Protein AF-A0A9D2WP04-F1 (afdb_monomer_lite)

Organism: NCBI:txid182264

Secondary structure (DSSP, 8-state):
-PPPPGGG--HHHHHHHHHHHTT--GGG-----HHHHH-TTTTTSTT--HHHHHHHHHTT-HHHHHT-HHHHH-----HHHHT-TT---HHHHHHHHHHT--HHHHHHHHHHHHHHTTS-S-----TT-EEE-TTT-----HHHHH-TT--EEEETTEEEE-TTT-----HHHHT-TT--EEETTSHHHHHHHHHHHHTT---

Sequence (203 aa):
MEAVKAVDFNPKFRDKVAELLKSYDFSNCLNCGMCTAGCPYTDLVESFDPRKFIRKVLLGMEEAAYADPYMWFCNMCEHCTVECPMNVNIAALVKSIRSMWDKDKIAGRLQELDKERTASDNLPSTGLVALVDVNKCAACLTCVRLCPVEAPQIHNGAAVIDPVLCKGCGICAGECPNKAITVLGYYELMLKNMDSLIAGWSI

InterPro domains:
  IPR009051 Alpha-helical ferredoxin [G3DSA:1.10.1060.10] (5-111)
  IPR017896 4Fe-4S ferredoxin-type, iron-sulphur binding domain [PF00037] (160-182)
  IPR017896 4Fe-4S ferredoxin-type, iron-sulphur binding domain [PF12800] (135-149)
  IPR017896 4Fe-4S ferredoxin-type, iron-sulphur binding domain [PS51379] (20-51)
  IPR017896 4Fe-4S ferredoxin-type, iron-sulphur binding domain [PS51379] (128-156)
  IPR017896 4Fe-4S ferredoxin-type, iron-sulphur binding domain [PS51379] (157-186)
  IPR017900 4Fe-4S ferredoxin, iron-sulphur binding, conserved site [PS00198] (29-40)
  IPR017900 4Fe-4S ferredoxin, iron-sulphur binding, conserved site [PS00198] (166-177)

Structure (mmCIF, N/CA/C/O backbone):
data_AF-A0A9D2WP04-F1
#
_entry.id   AF-A0A9D2WP04-F1
#
loop_
_atom_site.group_PDB
_atom_site.id
_atom_site.type_symbol
_atom_site.label_atom_id
_atom_site.label_alt_id
_atom_site.label_comp_id
_atom_site.label_asym_id
_atom_site.label_entity_id
_atom_site.label_seq_id
_atom_site.pdbx_PDB_ins_code
_atom_site.Cartn_x
_atom_site.Cartn_y
_atom_site.Cartn_z
_atom_site.occupancy
_atom_site.B_iso_or_equiv
_atom_site.auth_seq_id
_atom_site.auth_comp_id
_atom_site.auth_asym_id
_atom_site.auth_atom_id
_atom_site.pdbx_PDB_model_num
ATOM 1 N N . MET A 1 1 ? 2.686 16.409 21.584 1.00 50.22 1 MET A N 1
ATOM 2 C CA . MET A 1 1 ? 1.500 15.622 21.188 1.00 50.22 1 MET A CA 1
ATOM 3 C C . MET A 1 1 ? 0.409 16.626 20.872 1.00 50.22 1 MET A C 1
ATOM 5 O O . MET A 1 1 ? -0.013 17.330 21.779 1.00 50.22 1 MET A O 1
ATOM 9 N N . GLU A 1 2 ? 0.081 16.806 19.596 1.00 61.38 2 GLU A N 1
ATOM 10 C CA . GLU A 1 2 ? -0.962 17.745 19.168 1.00 61.38 2 GLU A CA 1
ATOM 11 C C . GLU A 1 2 ? -2.343 17.148 19.477 1.00 61.38 2 GLU A C 1
ATOM 13 O O . GLU A 1 2 ? -2.529 15.931 19.396 1.00 61.38 2 GLU A O 1
ATOM 18 N N . ALA A 1 3 ? -3.291 17.976 19.915 1.00 71.00 3 ALA A N 1
ATOM 19 C CA . ALA A 1 3 ? -4.617 17.505 20.297 1.00 71.00 3 ALA A CA 1
ATOM 20 C C . ALA A 1 3 ? -5.447 17.191 19.044 1.00 71.00 3 ALA A C 1
ATOM 22 O O . ALA A 1 3 ? -5.655 18.060 18.200 1.00 71.00 3 ALA A O 1
ATOM 23 N N . VAL A 1 4 ? -5.940 15.955 18.941 1.00 74.81 4 VAL A N 1
ATOM 24 C CA . VAL A 1 4 ? -6.838 15.532 17.857 1.00 74.81 4 VAL A CA 1
ATOM 25 C C . VAL A 1 4 ? -8.199 16.194 18.050 1.00 74.81 4 VAL A C 1
ATOM 27 O O . VAL A 1 4 ? -8.773 16.113 19.139 1.00 74.81 4 VAL A O 1
ATOM 30 N N . LYS A 1 5 ? -8.727 16.850 17.013 1.00 78.62 5 LYS A N 1
ATOM 31 C CA . LYS A 1 5 ? -10.015 17.540 17.097 1.00 78.62 5 LYS A CA 1
ATOM 32 C C . LYS A 1 5 ? -11.130 16.584 16.687 1.00 78.62 5 LYS A C 1
ATOM 34 O O . LYS A 1 5 ? -11.013 15.849 15.716 1.00 78.62 5 LYS A O 1
ATOM 39 N N . ALA A 1 6 ? -12.257 16.634 17.396 1.00 76.19 6 ALA A N 1
ATOM 40 C CA . ALA A 1 6 ? -13.408 15.777 17.094 1.00 76.19 6 ALA A CA 1
ATOM 41 C C . ALA A 1 6 ? -14.000 16.015 15.688 1.00 76.19 6 ALA A C 1
ATOM 43 O O . ALA A 1 6 ? -14.674 15.141 15.155 1.00 76.19 6 ALA A O 1
ATOM 44 N N . VAL A 1 7 ? -13.734 17.181 15.087 1.00 77.19 7 VAL A N 1
ATOM 45 C CA . VAL A 1 7 ? -14.163 17.527 13.721 1.00 77.19 7 VAL A CA 1
ATOM 46 C C . VAL A 1 7 ? -13.440 16.725 12.638 1.00 77.19 7 VAL A C 1
ATOM 48 O O . VAL A 1 7 ? -13.946 16.632 11.527 1.00 77.19 7 VAL A O 1
ATOM 51 N N . ASP A 1 8 ? -12.294 16.122 12.963 1.00 76.31 8 ASP A N 1
ATOM 52 C CA . ASP A 1 8 ? -11.483 15.350 12.017 1.00 76.31 8 ASP A CA 1
ATOM 53 C C . ASP A 1 8 ? -11.999 13.906 11.854 1.00 76.31 8 ASP A C 1
ATOM 55 O O . ASP A 1 8 ? -11.461 13.129 11.063 1.00 76.31 8 ASP A O 1
ATOM 59 N N . PHE A 1 9 ? -13.022 13.514 12.622 1.00 84.56 9 PHE A N 1
ATOM 60 C CA . PHE A 1 9 ? -13.585 12.168 12.601 1.00 84.56 9 PHE A CA 1
ATOM 61 C C . PHE A 1 9 ? -14.704 12.055 11.566 1.00 84.56 9 PHE A C 1
ATOM 63 O O . PHE A 1 9 ? -15.762 12.669 11.699 1.00 84.56 9 PHE A O 1
ATOM 70 N N . ASN A 1 10 ? -14.493 11.200 10.564 1.00 84.62 10 ASN A N 1
ATOM 71 C CA . ASN A 1 10 ? -15.490 10.814 9.574 1.00 84.62 10 ASN A CA 1
ATOM 72 C C . ASN A 1 10 ? -15.932 9.353 9.802 1.00 84.62 10 ASN A C 1
ATOM 74 O O . ASN A 1 10 ? -15.262 8.429 9.334 1.00 84.62 10 ASN A O 1
ATOM 78 N N . PRO A 1 11 ? -17.070 9.099 10.479 1.00 82.19 11 PRO A N 1
ATOM 79 C CA . PRO A 1 11 ? -17.566 7.739 10.705 1.00 82.19 11 PRO A CA 1
ATOM 80 C C . PRO A 1 11 ? -17.779 6.941 9.411 1.00 82.19 11 PRO A C 1
ATOM 82 O O . PRO A 1 11 ? -17.488 5.749 9.373 1.00 82.19 11 PRO A O 1
ATOM 85 N N . LYS A 1 12 ? -18.183 7.609 8.319 1.00 87.62 12 LYS A N 1
ATOM 86 C CA . LYS A 1 12 ? -18.430 6.954 7.024 1.00 87.62 12 LYS A CA 1
ATOM 87 C C . LYS A 1 12 ? -17.168 6.335 6.427 1.00 87.62 12 LYS A C 1
ATOM 89 O O . LYS A 1 12 ? -17.260 5.347 5.705 1.00 87.62 12 LYS A O 1
ATOM 94 N N . PHE A 1 13 ? -15.995 6.904 6.715 1.00 87.88 13 PHE A N 1
ATOM 95 C CA . PHE A 1 13 ? -14.723 6.343 6.265 1.00 87.88 13 PHE A CA 1
ATOM 96 C C . PHE A 1 13 ? -14.493 4.956 6.872 1.00 87.88 13 PHE A C 1
ATOM 98 O O . PHE A 1 13 ? -14.173 4.013 6.151 1.00 87.88 13 PHE A O 1
ATOM 105 N N . ARG A 1 14 ? -14.729 4.807 8.183 1.00 87.50 14 ARG A N 1
ATOM 106 C CA . ARG A 1 14 ? -14.607 3.521 8.881 1.00 87.50 14 ARG A CA 1
ATOM 107 C C . ARG A 1 14 ? -15.551 2.476 8.285 1.00 87.50 14 ARG A C 1
ATOM 109 O O . ARG A 1 14 ? -15.114 1.358 8.020 1.00 87.50 14 ARG A O 1
ATOM 116 N N . ASP A 1 15 ? -16.809 2.844 8.057 1.00 88.75 15 ASP A N 1
ATOM 117 C CA . ASP A 1 15 ? -17.821 1.925 7.524 1.00 88.75 15 ASP A CA 1
ATOM 118 C C . ASP A 1 15 ? -17.447 1.448 6.113 1.00 88.75 15 ASP A C 1
ATOM 120 O O . ASP A 1 15 ? -17.442 0.250 5.837 1.00 88.75 15 ASP A O 1
ATOM 124 N N . LYS A 1 16 ? -16.995 2.369 5.253 1.00 89.12 16 LYS A N 1
ATOM 125 C CA . LYS A 1 16 ? -16.517 2.054 3.899 1.00 89.12 16 LYS A CA 1
ATOM 126 C C . LYS A 1 16 ? -15.326 1.086 3.909 1.00 89.12 16 LYS A C 1
ATOM 128 O O . LYS A 1 16 ? -15.264 0.166 3.095 1.00 89.12 16 LYS A O 1
ATOM 133 N N . VAL A 1 17 ? -14.381 1.263 4.837 1.00 88.81 17 VAL A N 1
ATOM 134 C CA . VAL A 1 17 ? -13.249 0.333 5.014 1.00 88.81 17 VAL A CA 1
ATOM 135 C C . VAL A 1 17 ? -13.740 -1.051 5.454 1.00 88.81 17 VAL A C 1
ATOM 137 O O . VAL A 1 17 ? -13.251 -2.063 4.951 1.00 88.81 17 VAL A O 1
ATOM 140 N N . ALA A 1 18 ? -14.704 -1.109 6.378 1.00 89.12 18 ALA A N 1
ATOM 141 C CA . ALA A 1 18 ? -15.260 -2.364 6.881 1.00 89.12 18 ALA A CA 1
ATOM 142 C C . ALA A 1 18 ? -15.982 -3.159 5.784 1.00 89.12 18 ALA A C 1
ATOM 144 O O . ALA A 1 18 ? -15.783 -4.370 5.672 1.00 89.12 18 ALA A O 1
ATOM 145 N N . GLU A 1 19 ? -16.740 -2.483 4.917 1.00 89.50 19 GLU A N 1
ATOM 146 C CA . GLU A 1 19 ? -17.415 -3.106 3.772 1.00 89.50 19 GLU A CA 1
ATOM 147 C C . GLU A 1 19 ? -16.436 -3.788 2.803 1.00 89.50 19 GLU A C 1
ATOM 149 O O . GLU A 1 19 ? -16.721 -4.870 2.282 1.00 89.50 19 GLU A O 1
ATOM 154 N N . LEU A 1 20 ? -15.258 -3.194 2.584 1.00 86.19 20 LEU A N 1
ATOM 155 C CA . LEU A 1 20 ? -14.229 -3.755 1.702 1.00 86.19 20 LEU A CA 1
ATOM 156 C C . LEU A 1 20 ? -13.542 -4.988 2.292 1.00 86.19 20 LEU A C 1
ATOM 158 O O . LEU A 1 20 ? -13.163 -5.895 1.549 1.00 86.19 20 LEU A O 1
ATOM 162 N N . LEU A 1 21 ? -13.393 -5.033 3.616 1.00 84.81 21 LEU A N 1
ATOM 163 C CA . LEU A 1 21 ? -12.693 -6.115 4.303 1.00 84.81 21 LEU A CA 1
ATOM 164 C C . LEU A 1 21 ? -13.520 -7.392 4.445 1.00 84.81 21 LEU A C 1
ATOM 166 O O . LEU A 1 21 ? -12.913 -8.452 4.601 1.00 84.81 21 LEU A O 1
ATOM 170 N N . LYS A 1 22 ? -14.856 -7.298 4.348 1.00 73.12 22 LYS A N 1
ATOM 171 C CA . LYS A 1 22 ? -15.864 -8.380 4.405 1.00 73.12 22 LYS A CA 1
ATOM 172 C C . LYS A 1 22 ? -15.700 -9.357 5.580 1.00 73.12 22 LYS A C 1
ATOM 174 O O . LYS A 1 22 ? -16.512 -9.369 6.493 1.00 73.12 22 LYS A O 1
ATOM 179 N N . SER A 1 23 ? -14.681 -10.209 5.520 1.00 74.50 23 SER A N 1
ATOM 180 C CA . SER A 1 23 ? -14.367 -11.312 6.432 1.00 74.50 23 SER A CA 1
ATOM 181 C C . SER A 1 23 ? -13.432 -10.944 7.591 1.00 74.50 23 SER A C 1
ATOM 183 O O . SER A 1 23 ? -13.242 -11.765 8.484 1.00 74.50 23 SER A O 1
ATOM 185 N N . TYR A 1 24 ? -12.849 -9.742 7.599 1.00 82.38 24 TYR A N 1
ATOM 186 C CA . TYR A 1 24 ? -11.975 -9.275 8.680 1.00 82.38 24 TYR A CA 1
ATOM 187 C C . TYR A 1 24 ? -12.543 -8.026 9.349 1.00 82.38 24 TYR A C 1
ATOM 189 O O . TYR A 1 24 ? -12.854 -7.048 8.674 1.00 82.38 24 TYR A O 1
ATOM 197 N N . ASP A 1 25 ? -12.611 -8.037 10.681 1.00 85.69 25 ASP A N 1
ATOM 198 C CA . ASP A 1 25 ? -13.057 -6.887 11.465 1.00 85.69 25 ASP A CA 1
ATOM 199 C C . ASP A 1 25 ? -11.885 -6.250 12.216 1.00 85.69 25 ASP A C 1
ATOM 201 O O . ASP A 1 25 ? -11.341 -6.800 13.176 1.00 85.69 25 ASP A O 1
ATOM 205 N N . PHE A 1 26 ? -11.501 -5.055 11.776 1.00 90.19 26 PHE A N 1
ATOM 206 C CA . PHE A 1 26 ? -10.455 -4.263 12.416 1.00 90.19 26 PHE A CA 1
ATOM 207 C C . PHE A 1 26 ? -10.937 -3.554 13.692 1.00 90.19 26 PHE A C 1
ATOM 209 O O . PHE A 1 26 ? -10.103 -3.092 14.474 1.00 90.19 26 PHE A O 1
ATOM 216 N N . SER A 1 27 ? -12.251 -3.512 13.950 1.00 89.00 27 SER A N 1
ATOM 217 C CA . SER A 1 27 ? -12.853 -2.968 15.179 1.00 89.00 27 SER A CA 1
ATOM 218 C C . SER A 1 27 ? -12.435 -3.739 16.429 1.00 89.00 27 SER A C 1
ATOM 220 O O . SER A 1 27 ? -12.430 -3.174 17.519 1.00 89.00 27 SER A O 1
ATOM 222 N N . ASN A 1 28 ? -12.004 -4.992 16.264 1.00 90.50 28 ASN A N 1
ATOM 223 C CA . ASN A 1 28 ? -11.481 -5.836 17.337 1.00 90.50 28 ASN A CA 1
ATOM 224 C C . ASN A 1 28 ? -10.088 -5.413 17.833 1.00 90.50 28 ASN A C 1
ATOM 226 O O . ASN A 1 28 ? -9.568 -5.995 18.782 1.00 90.50 28 ASN A O 1
ATOM 230 N N . CYS A 1 29 ? -9.444 -4.423 17.208 1.00 93.06 29 CYS A N 1
ATOM 231 C CA . CYS A 1 29 ? -8.118 -3.970 17.615 1.00 93.06 29 CYS A CA 1
ATOM 232 C C . CYS A 1 29 ? -8.115 -3.413 19.051 1.00 93.06 29 CYS A C 1
ATOM 234 O O . CYS A 1 29 ? -8.643 -2.336 19.325 1.00 93.06 29 CYS A O 1
ATOM 236 N N . LEU A 1 30 ? -7.408 -4.104 19.950 1.00 94.25 30 LEU A N 1
ATOM 237 C CA . LEU A 1 30 ? -7.210 -3.695 21.348 1.00 94.25 30 LEU A CA 1
ATOM 238 C C . LEU A 1 30 ? -6.061 -2.694 21.552 1.00 94.25 30 LEU A C 1
ATOM 240 O O . LEU A 1 30 ? -5.739 -2.351 22.685 1.00 94.25 30 LEU A O 1
ATOM 244 N N . ASN A 1 31 ? -5.414 -2.230 20.476 1.00 93.56 31 ASN A N 1
ATOM 245 C CA . ASN A 1 31 ? -4.285 -1.294 20.540 1.00 93.56 31 ASN A CA 1
ATOM 246 C C . ASN A 1 31 ? -3.050 -1.831 21.318 1.00 93.56 31 ASN A C 1
ATOM 248 O O . ASN A 1 31 ? -2.287 -1.048 21.887 1.00 93.56 31 ASN A O 1
ATOM 252 N N . CYS A 1 32 ? -2.833 -3.156 21.329 1.00 95.25 32 CYS A N 1
ATOM 253 C CA . CYS A 1 32 ? -1.791 -3.822 22.131 1.00 95.25 32 CYS A CA 1
ATOM 254 C C . CYS A 1 32 ? -0.346 -3.611 21.640 1.00 95.25 32 CYS A C 1
ATOM 256 O O . CYS A 1 32 ? 0.572 -3.654 22.449 1.00 95.25 32 CYS A O 1
ATOM 258 N N . GLY A 1 33 ? -0.129 -3.372 20.341 1.00 93.62 33 GLY A N 1
ATOM 259 C CA . GLY A 1 33 ? 1.201 -3.064 19.787 1.00 93.62 33 GLY A CA 1
ATOM 260 C C . GLY A 1 33 ? 2.033 -4.242 19.282 1.00 93.62 33 GLY A C 1
ATOM 261 O O . GLY A 1 33 ? 3.154 -4.013 18.843 1.00 93.62 33 GLY A O 1
ATOM 262 N N . MET A 1 34 ? 1.489 -5.464 19.232 1.00 94.50 34 MET A N 1
ATOM 263 C CA . MET A 1 34 ? 2.173 -6.611 18.601 1.00 94.50 34 MET A CA 1
ATOM 264 C C . MET A 1 34 ? 2.565 -6.325 17.146 1.00 94.50 34 MET A C 1
ATOM 266 O O . MET A 1 34 ? 3.664 -6.646 16.711 1.00 94.50 34 MET A O 1
ATOM 270 N N . CYS A 1 35 ? 1.695 -5.635 16.403 1.00 94.25 35 CYS A N 1
ATOM 271 C CA . CYS A 1 35 ? 1.983 -5.225 15.033 1.00 94.25 35 CYS A CA 1
ATOM 272 C C . CYS A 1 35 ? 3.166 -4.254 14.934 1.00 94.25 35 CYS A C 1
ATOM 274 O O . CYS A 1 35 ? 3.921 -4.333 13.970 1.00 94.25 35 CYS A O 1
ATOM 276 N N . THR A 1 36 ? 3.326 -3.358 15.911 1.00 93.38 36 THR A N 1
ATOM 277 C CA . THR A 1 36 ? 4.431 -2.394 15.982 1.00 93.38 36 THR A CA 1
ATOM 278 C C . THR A 1 36 ? 5.742 -3.119 16.257 1.00 93.38 36 THR A C 1
ATOM 280 O O . THR A 1 36 ? 6.710 -2.887 15.541 1.00 93.38 36 THR A O 1
ATOM 283 N N . ALA A 1 37 ? 5.739 -4.041 17.226 1.00 91.25 37 ALA A N 1
ATOM 284 C CA . ALA A 1 37 ? 6.904 -4.843 17.595 1.00 91.25 37 ALA A CA 1
ATOM 285 C C . ALA A 1 37 ? 7.352 -5.796 16.476 1.00 91.25 37 ALA A C 1
ATOM 287 O O . ALA A 1 37 ? 8.544 -5.976 16.262 1.00 91.25 37 ALA A O 1
ATOM 288 N N . GLY A 1 38 ? 6.407 -6.389 15.744 1.00 88.06 38 GLY A N 1
ATOM 289 C CA . GLY A 1 38 ? 6.730 -7.285 14.636 1.00 88.06 38 GLY A CA 1
ATOM 290 C C . GLY A 1 38 ? 7.137 -6.563 13.346 1.00 88.06 38 GLY A C 1
ATOM 291 O O . GLY A 1 38 ? 7.676 -7.180 12.428 1.00 88.06 38 GLY A O 1
ATOM 292 N N . CYS A 1 39 ? 6.852 -5.267 13.196 1.00 89.38 39 CYS A N 1
ATOM 293 C CA . CYS A 1 39 ? 7.131 -4.611 11.928 1.00 89.38 39 CYS A CA 1
ATOM 294 C C . CYS A 1 39 ? 8.613 -4.222 11.803 1.00 89.38 39 CYS A C 1
ATOM 296 O O . CYS A 1 39 ? 9.090 -3.415 12.599 1.00 89.38 39 CYS A O 1
ATOM 298 N N . PRO A 1 40 ? 9.323 -4.680 10.752 1.00 85.00 40 PRO A N 1
ATOM 299 C CA . PRO A 1 40 ? 10.745 -4.380 10.586 1.00 85.00 40 PRO A CA 1
ATOM 300 C C . PRO A 1 40 ? 11.026 -2.912 10.237 1.00 85.00 40 PRO A C 1
ATOM 302 O O . PRO A 1 40 ? 12.178 -2.500 10.239 1.00 85.00 40 PRO A O 1
ATOM 305 N N . TYR A 1 41 ? 9.996 -2.126 9.904 1.00 81.69 41 TYR A N 1
ATOM 306 C CA . TYR A 1 41 ? 10.138 -0.728 9.490 1.00 81.69 41 TYR A CA 1
ATOM 307 C C . TYR A 1 41 ? 9.850 0.279 10.606 1.00 81.69 41 TYR A C 1
ATOM 309 O O . TYR A 1 41 ? 10.173 1.451 10.424 1.00 81.69 41 TYR A O 1
ATOM 317 N N . THR A 1 42 ? 9.268 -0.150 11.736 1.00 84.00 42 THR A N 1
ATOM 318 C CA . THR A 1 42 ? 8.861 0.758 12.825 1.00 84.00 42 THR A CA 1
ATOM 319 C C . THR A 1 42 ? 10.016 1.632 13.304 1.00 84.00 42 THR A C 1
ATOM 321 O O . THR A 1 42 ? 9.856 2.840 13.447 1.00 84.00 42 THR A O 1
ATOM 324 N N . ASP A 1 43 ? 11.186 1.027 13.502 1.00 80.38 43 ASP A N 1
ATOM 325 C CA . ASP A 1 43 ? 12.367 1.723 14.020 1.00 80.38 43 ASP A CA 1
ATOM 326 C C . ASP A 1 43 ? 13.239 2.329 12.909 1.00 80.38 43 ASP A C 1
ATOM 328 O O . ASP A 1 43 ? 14.220 3.015 13.186 1.00 80.38 43 ASP A O 1
ATOM 332 N N . LEU A 1 44 ? 12.897 2.075 11.640 1.00 73.00 44 LEU 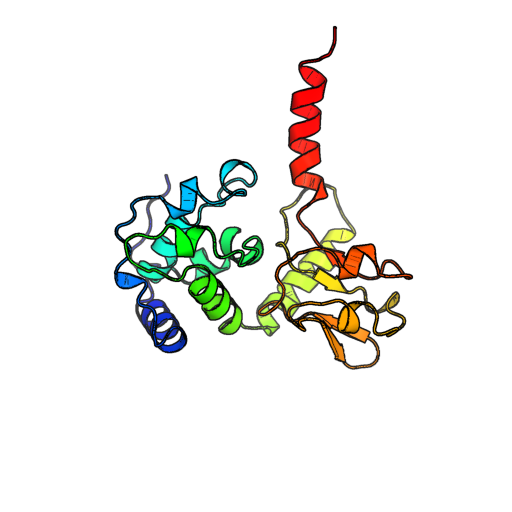A N 1
ATOM 333 C CA . LEU A 1 44 ? 13.665 2.540 10.483 1.00 73.00 44 LEU A CA 1
ATOM 334 C C . LEU A 1 44 ? 13.091 3.817 9.873 1.00 73.00 44 LEU A C 1
ATOM 336 O O . LEU A 1 44 ? 13.838 4.612 9.309 1.00 73.00 44 LEU A O 1
ATOM 340 N N . VAL A 1 45 ? 11.773 4.004 9.948 1.00 70.00 45 VAL A N 1
ATOM 341 C CA . VAL A 1 45 ? 11.078 5.148 9.355 1.00 70.00 45 VAL A CA 1
ATOM 342 C C . VAL A 1 45 ? 10.387 5.928 10.458 1.00 70.00 45 VAL A C 1
ATOM 344 O O . VAL A 1 45 ? 9.514 5.416 11.158 1.00 70.00 45 VAL A O 1
ATOM 347 N N . GLU A 1 46 ? 10.752 7.200 10.594 1.00 70.12 46 GLU A N 1
ATOM 348 C CA . GLU A 1 46 ? 10.115 8.081 11.564 1.00 70.12 46 GLU A CA 1
ATOM 349 C C . GLU A 1 46 ? 8.596 8.117 11.344 1.00 70.12 46 GLU A C 1
ATOM 351 O O . GLU A 1 46 ? 8.103 8.249 10.224 1.00 70.12 46 GLU A O 1
ATOM 356 N N . SER A 1 47 ? 7.840 8.000 12.436 1.00 71.94 47 SER A N 1
ATOM 357 C CA . SER A 1 47 ? 6.372 7.966 12.420 1.00 71.94 47 SER A CA 1
ATOM 358 C C . SER A 1 47 ? 5.737 6.785 11.669 1.00 71.94 47 SER A C 1
ATOM 360 O O . SER A 1 47 ? 4.517 6.771 11.510 1.00 71.94 47 SER A O 1
ATOM 362 N N . PHE A 1 48 ? 6.505 5.761 11.286 1.00 81.88 48 PHE A N 1
ATOM 363 C CA . PHE A 1 48 ? 5.961 4.517 10.752 1.00 81.88 48 PHE A CA 1
ATOM 364 C C . PHE A 1 48 ? 5.537 3.602 11.907 1.00 81.88 48 PHE A C 1
ATOM 366 O O . PHE A 1 48 ? 6.358 2.976 12.564 1.00 81.88 48 PHE A O 1
ATOM 373 N N . ASP A 1 49 ? 4.238 3.529 12.196 1.00 88.62 49 ASP A N 1
ATOM 374 C CA . ASP A 1 49 ? 3.720 2.661 13.259 1.00 88.62 49 ASP A CA 1
ATOM 375 C C . ASP A 1 49 ? 2.372 2.045 12.834 1.00 88.62 49 ASP A C 1
ATOM 377 O O . ASP A 1 49 ? 1.361 2.760 12.777 1.00 88.62 49 ASP A O 1
ATOM 381 N N . PRO A 1 50 ? 2.310 0.720 12.576 1.00 92.06 50 PRO A N 1
ATOM 382 C CA . PRO A 1 50 ? 1.073 0.045 12.177 1.00 92.06 50 PRO A CA 1
ATOM 383 C C . PRO A 1 50 ? -0.055 0.222 13.193 1.00 92.06 50 PRO A C 1
ATOM 385 O O . PRO A 1 50 ? -1.222 0.315 12.815 1.00 92.06 50 PRO A O 1
ATOM 388 N N . ARG A 1 51 ? 0.262 0.285 14.491 1.00 93.81 51 ARG A N 1
ATOM 389 C CA . ARG A 1 51 ? -0.744 0.458 15.541 1.00 93.81 51 ARG A CA 1
ATOM 390 C C . ARG A 1 51 ? -1.371 1.845 15.467 1.00 93.81 51 ARG A C 1
ATOM 392 O O . ARG A 1 51 ? -2.596 1.961 15.537 1.00 93.81 51 ARG A O 1
ATOM 399 N N . LYS A 1 52 ? -0.555 2.894 15.307 1.00 91.50 52 LYS A N 1
ATOM 400 C CA . LYS A 1 52 ? -1.058 4.271 15.153 1.00 91.50 52 LYS A CA 1
ATOM 401 C C . LYS A 1 52 ? -1.894 4.404 13.886 1.00 91.50 52 LYS A C 1
ATOM 403 O O . LYS A 1 52 ? -2.957 5.019 13.940 1.00 91.50 52 LYS A O 1
ATOM 408 N N . PHE A 1 53 ? -1.468 3.774 12.794 1.00 92.19 53 PHE A N 1
ATOM 409 C CA . PHE A 1 53 ? -2.229 3.750 11.551 1.00 92.19 53 PHE A CA 1
ATOM 410 C C . PHE A 1 53 ? -3.620 3.123 11.737 1.00 92.19 53 PHE A C 1
ATOM 412 O O . PHE A 1 53 ? -4.627 3.769 11.451 1.00 92.19 53 PHE A O 1
ATOM 419 N N . ILE A 1 54 ? -3.710 1.916 12.313 1.00 93.19 54 ILE A N 1
ATOM 420 C CA . ILE A 1 54 ? -5.004 1.262 12.592 1.00 93.19 54 ILE A CA 1
ATOM 421 C C . ILE A 1 54 ? -5.878 2.150 13.483 1.00 93.19 54 ILE A C 1
ATOM 423 O O . ILE A 1 54 ? -7.087 2.248 13.275 1.00 93.19 54 ILE A O 1
ATOM 427 N N . ARG A 1 55 ? -5.279 2.841 14.462 1.00 92.31 55 ARG A N 1
ATOM 428 C CA . ARG A 1 55 ? -6.014 3.746 15.347 1.00 92.31 55 ARG A CA 1
ATOM 429 C C . ARG A 1 55 ? -6.609 4.939 14.599 1.00 92.31 55 ARG A C 1
ATOM 431 O O . ARG A 1 55 ? -7.761 5.272 14.867 1.00 92.31 55 ARG A O 1
ATOM 438 N N . LYS A 1 56 ? -5.876 5.541 13.656 1.00 90.94 56 LYS A N 1
ATOM 439 C CA . LYS A 1 56 ? -6.396 6.608 12.781 1.00 90.94 56 LYS A CA 1
ATOM 440 C C . LYS A 1 56 ? -7.598 6.121 11.973 1.00 90.94 56 LYS A C 1
ATOM 442 O O . LYS A 1 56 ? -8.617 6.804 11.927 1.00 90.94 56 LYS A O 1
ATOM 447 N N . VAL A 1 57 ? -7.515 4.909 11.422 1.00 91.56 57 VAL A N 1
ATOM 448 C CA . VAL A 1 57 ? -8.613 4.307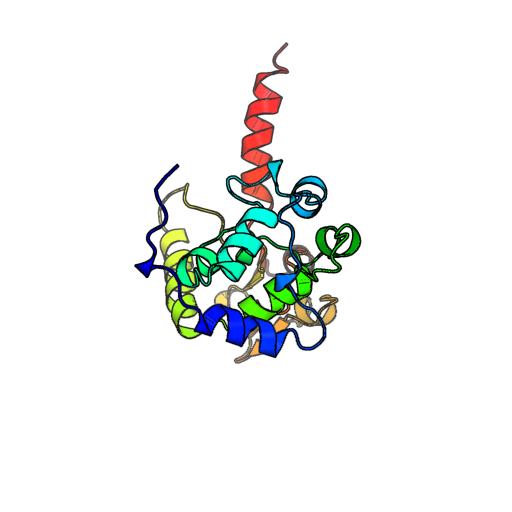 10.651 1.00 91.56 57 VAL A CA 1
ATOM 449 C C . VAL A 1 57 ? -9.841 4.041 11.527 1.00 91.56 57 VAL A C 1
ATOM 451 O O . VAL A 1 57 ? -10.955 4.391 11.147 1.00 91.56 57 VAL A O 1
ATOM 454 N N . LEU A 1 58 ? -9.653 3.498 12.734 1.00 91.31 58 LEU A N 1
ATOM 455 C CA . LEU A 1 58 ? -10.745 3.259 13.689 1.00 91.31 58 LEU A CA 1
ATOM 456 C C . LEU A 1 58 ? -11.461 4.535 14.126 1.00 91.31 58 LEU A C 1
ATOM 458 O O . LEU A 1 58 ? -12.664 4.507 14.375 1.00 91.31 58 LEU A O 1
ATOM 462 N N . LEU A 1 59 ? -10.720 5.635 14.241 1.00 89.88 59 LEU A N 1
ATOM 463 C CA . LEU A 1 59 ? -11.262 6.942 14.600 1.00 89.88 59 LEU A CA 1
ATOM 464 C C . LEU A 1 59 ? -11.906 7.669 13.409 1.00 89.88 59 LEU A C 1
ATOM 466 O O . LEU A 1 59 ? -12.456 8.750 13.590 1.00 89.88 59 LEU A O 1
ATOM 470 N N . GLY A 1 60 ? -11.855 7.103 12.200 1.00 89.44 60 GLY A N 1
ATOM 471 C CA . GLY A 1 60 ? -12.395 7.758 11.011 1.00 89.44 60 GLY A CA 1
ATOM 472 C C . GLY A 1 60 ? -11.556 8.950 10.539 1.00 89.44 60 GLY A C 1
ATOM 473 O O . GLY A 1 60 ? -12.082 9.819 9.854 1.00 89.44 60 GLY A O 1
ATOM 474 N N . MET A 1 61 ? -10.275 9.027 10.917 1.00 88.62 61 MET A N 1
ATOM 475 C CA . MET A 1 61 ? -9.374 10.124 10.540 1.00 88.62 61 MET A CA 1
ATOM 476 C C . MET A 1 61 ? -8.837 9.915 9.118 1.00 88.62 61 MET A C 1
ATOM 478 O O . MET A 1 61 ? -7.668 9.579 8.928 1.00 88.62 61 MET A O 1
ATOM 482 N N . GLU A 1 62 ? -9.709 10.069 8.126 1.00 84.38 62 GLU A N 1
ATOM 483 C CA . GLU A 1 62 ? -9.459 9.748 6.714 1.00 84.38 62 GLU A CA 1
ATOM 484 C C . GLU A 1 62 ? -8.207 10.440 6.152 1.00 84.38 62 GLU A C 1
ATOM 486 O O . GLU A 1 62 ? -7.249 9.773 5.759 1.00 84.38 62 GLU A O 1
ATOM 491 N N . GLU A 1 63 ? -8.162 11.773 6.207 1.00 80.38 63 GLU A N 1
ATOM 492 C CA . GLU A 1 63 ? -7.036 12.569 5.696 1.00 80.38 63 GLU A CA 1
ATOM 493 C C . GLU A 1 63 ? -5.712 12.201 6.386 1.00 80.38 63 GLU A C 1
ATOM 495 O O . GLU A 1 63 ? -4.673 12.039 5.744 1.00 80.38 63 GLU A O 1
ATOM 500 N N . ALA A 1 64 ? -5.750 11.988 7.706 1.00 82.00 64 ALA A N 1
ATOM 501 C CA . ALA A 1 64 ? -4.569 11.628 8.484 1.00 82.00 64 ALA A CA 1
ATOM 502 C C . ALA A 1 64 ? -4.089 10.190 8.226 1.00 82.00 64 ALA A C 1
ATOM 504 O O . ALA A 1 64 ? -2.908 9.906 8.440 1.00 82.00 64 ALA A O 1
ATOM 505 N N . ALA A 1 65 ? -4.985 9.284 7.822 1.00 83.00 65 ALA A N 1
ATOM 506 C CA . ALA A 1 65 ? -4.645 7.925 7.416 1.00 83.00 65 ALA A CA 1
ATOM 507 C C . ALA A 1 65 ? -4.019 7.912 6.014 1.00 83.00 65 ALA A C 1
ATOM 509 O O . ALA A 1 65 ? -3.025 7.222 5.803 1.00 83.00 65 ALA A O 1
ATOM 510 N N . TYR A 1 66 ? -4.535 8.715 5.077 1.00 78.69 66 TYR A N 1
ATOM 511 C CA . TYR A 1 66 ? -3.957 8.845 3.735 1.00 78.69 66 TYR A CA 1
ATOM 512 C C . TYR A 1 66 ? -2.585 9.522 3.732 1.00 78.69 66 TYR A C 1
ATOM 514 O O . TYR A 1 66 ? -1.702 9.108 2.977 1.00 78.69 66 TYR A O 1
ATOM 522 N N . ALA A 1 67 ? -2.398 10.526 4.591 1.00 76.31 67 ALA A N 1
ATOM 523 C CA . ALA A 1 67 ? -1.127 11.219 4.776 1.00 76.31 67 ALA A CA 1
ATOM 524 C C . ALA A 1 67 ? -0.102 10.423 5.607 1.00 76.31 67 ALA A C 1
ATOM 526 O O . ALA A 1 67 ? 1.051 10.838 5.706 1.00 76.31 67 ALA A O 1
ATOM 527 N N . ASP A 1 68 ? -0.499 9.307 6.228 1.00 77.56 68 ASP A N 1
ATOM 528 C CA . ASP A 1 68 ? 0.404 8.497 7.043 1.00 77.56 68 ASP A CA 1
ATOM 529 C C . ASP A 1 68 ? 1.451 7.795 6.157 1.00 77.56 68 ASP A C 1
ATOM 531 O O . ASP A 1 68 ? 1.070 7.058 5.240 1.00 77.56 68 ASP A O 1
ATOM 535 N N . PRO A 1 69 ? 2.762 7.941 6.435 1.00 75.38 69 PRO A N 1
ATOM 536 C CA . PRO A 1 69 ? 3.800 7.207 5.716 1.00 75.38 69 PRO A CA 1
ATOM 537 C C . PRO A 1 69 ? 3.558 5.692 5.713 1.00 75.38 69 PRO A C 1
ATOM 539 O O . PRO A 1 69 ? 3.818 5.028 4.707 1.00 75.38 69 PRO A O 1
ATOM 542 N N . TYR A 1 70 ? 2.992 5.133 6.789 1.00 82.00 70 TYR A N 1
ATOM 543 C CA . TYR A 1 70 ? 2.673 3.710 6.897 1.00 82.00 70 TYR A CA 1
ATOM 544 C C . TYR A 1 70 ? 1.878 3.189 5.696 1.00 82.00 70 TYR A C 1
ATOM 546 O O . TYR A 1 70 ? 2.139 2.096 5.188 1.00 82.00 70 TYR A O 1
ATOM 554 N N . MET A 1 71 ? 0.957 4.006 5.192 1.00 79.44 71 MET A N 1
ATOM 555 C CA . MET A 1 71 ? 0.103 3.688 4.059 1.00 79.44 71 MET A CA 1
ATOM 556 C C . MET A 1 71 ? 0.906 3.366 2.781 1.00 79.44 71 MET A C 1
ATOM 558 O O . MET A 1 71 ? 0.571 2.437 2.034 1.00 79.44 71 MET A O 1
ATOM 562 N N . TRP A 1 72 ? 2.007 4.088 2.563 1.00 74.75 72 TRP A N 1
ATOM 563 C CA . TRP A 1 72 ? 2.843 4.026 1.357 1.00 74.75 72 TRP A CA 1
ATOM 564 C C . TRP A 1 72 ? 4.065 3.132 1.529 1.00 74.75 72 TRP A C 1
ATOM 566 O O . TRP A 1 72 ? 4.513 2.518 0.566 1.00 74.75 72 TRP A O 1
ATOM 576 N N . PHE A 1 73 ? 4.568 2.994 2.753 1.00 78.06 73 PHE A N 1
ATOM 577 C CA . PHE A 1 73 ? 5.722 2.155 3.086 1.00 78.06 73 PHE A CA 1
ATOM 578 C C . PHE A 1 73 ? 5.355 0.715 3.468 1.00 78.06 73 PHE A C 1
ATOM 580 O O . PHE A 1 73 ? 6.217 -0.156 3.526 1.00 78.06 73 PHE A O 1
ATOM 587 N N . CYS A 1 74 ? 4.087 0.405 3.732 1.00 84.00 74 CYS A N 1
ATOM 588 C CA . CYS A 1 74 ? 3.713 -0.972 4.032 1.00 84.00 74 CYS A CA 1
ATOM 589 C C . CYS A 1 74 ? 3.915 -1.884 2.804 1.00 84.00 74 CYS A C 1
ATOM 591 O O . CYS A 1 74 ? 3.241 -1.739 1.782 1.00 84.00 74 CYS A O 1
ATOM 593 N N . ASN A 1 75 ? 4.793 -2.881 2.940 1.00 85.06 75 ASN A N 1
ATOM 594 C CA . ASN A 1 75 ? 5.048 -3.901 1.912 1.00 85.06 75 ASN A CA 1
ATOM 595 C C . ASN A 1 75 ? 3.997 -5.017 1.857 1.00 85.06 75 ASN A C 1
ATOM 597 O O . ASN A 1 75 ? 4.135 -5.956 1.074 1.00 85.06 75 ASN A O 1
ATOM 601 N N . MET A 1 76 ? 2.955 -4.951 2.696 1.00 89.00 76 MET A N 1
ATOM 602 C CA . MET A 1 76 ? 1.935 -6.002 2.810 1.00 89.00 76 MET A CA 1
ATOM 603 C C . MET A 1 76 ? 2.577 -7.396 2.988 1.00 89.00 76 MET A C 1
ATOM 605 O O . MET A 1 76 ? 2.242 -8.356 2.289 1.00 89.00 76 MET A O 1
ATOM 609 N N . CYS A 1 77 ? 3.556 -7.483 3.900 1.00 89.81 77 CYS A N 1
ATOM 610 C CA . CYS A 1 77 ? 4.284 -8.713 4.240 1.00 89.81 77 CYS A CA 1
ATOM 611 C C . CYS A 1 77 ? 3.554 -9.602 5.259 1.00 89.81 77 CYS A C 1
ATOM 613 O O . CYS A 1 77 ? 4.038 -10.681 5.572 1.00 89.81 77 CYS A O 1
ATOM 615 N N . GLU A 1 78 ? 2.424 -9.134 5.799 1.00 91.81 78 GLU A N 1
ATOM 616 C CA . GLU A 1 78 ? 1.522 -9.876 6.697 1.00 91.81 78 GLU A CA 1
ATOM 617 C C . GLU A 1 78 ? 2.087 -10.306 8.057 1.00 91.81 78 GLU A C 1
ATOM 619 O O . GLU A 1 78 ? 1.324 -10.800 8.881 1.00 91.81 78 GLU A O 1
ATOM 624 N N . HIS A 1 79 ? 3.348 -10.013 8.380 1.00 92.50 79 HIS A N 1
ATOM 625 C CA . HIS A 1 79 ? 3.907 -10.345 9.696 1.00 92.50 79 HIS A CA 1
ATOM 626 C C . HIS A 1 79 ? 3.055 -9.776 10.849 1.00 92.50 79 HIS A C 1
ATOM 628 O O . HIS A 1 79 ? 2.632 -10.493 11.747 1.00 92.50 79 HIS A O 1
ATOM 634 N N . CYS A 1 80 ? 2.662 -8.504 10.749 1.00 93.56 80 CYS A N 1
ATOM 635 C CA . CYS A 1 80 ? 1.767 -7.869 11.719 1.00 93.56 80 CYS A CA 1
ATOM 636 C C . CYS A 1 80 ? 0.352 -8.482 11.789 1.00 93.56 80 CYS A C 1
ATOM 638 O O . CYS A 1 80 ? -0.333 -8.300 12.792 1.00 93.56 80 CYS A O 1
ATOM 640 N N . THR A 1 81 ? -0.095 -9.168 10.732 1.00 92.94 81 THR A N 1
ATOM 641 C CA . THR A 1 81 ? -1.393 -9.860 10.681 1.00 92.94 81 THR A CA 1
ATOM 642 C C . THR A 1 81 ? -1.316 -11.211 11.385 1.00 92.94 81 THR A C 1
ATOM 644 O O . THR A 1 81 ? -2.204 -11.527 12.169 1.00 92.94 81 THR A O 1
ATOM 647 N N . VAL A 1 82 ? -0.239 -11.968 11.160 1.00 93.19 82 VAL A N 1
ATOM 648 C CA . VAL A 1 82 ? -0.009 -13.273 11.802 1.00 93.19 82 VAL A CA 1
ATOM 649 C C . VAL A 1 82 ? 0.181 -13.133 13.314 1.00 93.19 82 VAL A C 1
ATOM 651 O O . VAL A 1 82 ? -0.350 -13.935 14.073 1.00 93.19 82 VAL A O 1
ATOM 654 N N . GLU A 1 83 ? 0.864 -12.078 13.760 1.00 92.44 83 GLU A N 1
ATOM 655 C CA . GLU A 1 83 ? 1.099 -11.804 15.186 1.00 92.44 83 GLU A CA 1
ATOM 656 C C . GLU A 1 83 ? -0.123 -11.207 15.912 1.00 92.44 83 GLU A C 1
ATOM 658 O O . GLU A 1 83 ? -0.083 -10.961 17.119 1.00 92.44 83 GLU A O 1
ATOM 663 N N . CYS A 1 84 ? -1.217 -10.896 15.203 1.00 93.94 84 CYS A N 1
ATOM 664 C CA . CYS A 1 84 ? -2.350 -10.205 15.808 1.00 93.94 84 CYS A CA 1
ATOM 665 C C . CYS A 1 84 ? -3.241 -11.174 16.611 1.00 93.94 84 CYS A C 1
ATOM 667 O O . CYS A 1 84 ? -3.962 -11.971 16.008 1.00 93.94 84 CYS A O 1
ATOM 669 N N . PRO A 1 85 ? -3.339 -11.041 17.952 1.00 93.56 85 PRO A N 1
ATOM 670 C CA . PRO A 1 85 ? -4.192 -11.919 18.761 1.00 93.56 85 PRO A CA 1
ATOM 671 C C . PRO A 1 85 ? -5.691 -11.702 18.504 1.00 93.56 85 PRO A C 1
ATOM 673 O O . PRO A 1 85 ? -6.510 -12.552 18.832 1.00 93.56 85 PRO A O 1
ATOM 676 N N . MET A 1 86 ? -6.049 -10.558 17.913 1.00 94.00 86 MET A N 1
ATOM 677 C CA . MET A 1 86 ? -7.427 -10.181 17.589 1.00 94.00 86 MET A CA 1
ATOM 678 C C . MET A 1 86 ? -7.803 -10.495 16.139 1.00 94.00 86 MET A C 1
ATOM 680 O O . MET A 1 86 ? -8.870 -10.083 15.688 1.00 94.00 86 MET A O 1
ATOM 684 N N . ASN A 1 87 ? -6.926 -11.190 15.402 1.00 90.81 87 ASN A N 1
ATOM 685 C CA . ASN A 1 87 ? -7.137 -11.566 14.005 1.00 90.81 87 ASN A CA 1
ATOM 686 C C . ASN A 1 87 ? -7.447 -10.362 13.084 1.00 90.81 87 ASN A C 1
ATOM 688 O O . ASN A 1 87 ? -8.232 -10.456 12.137 1.00 90.81 87 ASN A O 1
ATOM 692 N N . VAL A 1 88 ? -6.841 -9.202 13.367 1.00 92.75 88 VAL A N 1
ATOM 693 C CA . VAL A 1 88 ? -6.950 -8.018 12.506 1.00 92.75 88 VAL A CA 1
ATOM 694 C C . VAL A 1 88 ? -6.018 -8.196 11.312 1.00 92.75 88 VAL A C 1
ATOM 696 O O . VAL A 1 88 ? -4.797 -8.231 11.465 1.00 92.75 88 VAL A O 1
ATOM 699 N N . ASN A 1 89 ? -6.588 -8.255 10.106 1.00 93.12 89 ASN A N 1
ATOM 700 C CA . ASN A 1 89 ? -5.808 -8.333 8.875 1.00 93.12 89 ASN A CA 1
ATOM 701 C C . ASN A 1 89 ? -5.361 -6.943 8.407 1.00 93.12 89 ASN A C 1
ATOM 703 O O . ASN A 1 89 ? -6.053 -6.246 7.665 1.00 93.12 89 ASN A O 1
ATOM 707 N N . ILE A 1 90 ? -4.177 -6.542 8.864 1.00 92.25 90 ILE A N 1
ATOM 708 C CA . ILE A 1 90 ? -3.598 -5.219 8.609 1.00 92.25 90 ILE A CA 1
ATOM 709 C C . ILE A 1 90 ? -3.147 -5.089 7.149 1.00 92.25 90 ILE A C 1
ATOM 711 O O . ILE A 1 90 ? -3.263 -4.015 6.561 1.00 92.25 90 ILE A O 1
ATOM 715 N N . ALA A 1 91 ? -2.672 -6.171 6.526 1.00 91.06 91 ALA A N 1
ATOM 716 C CA . ALA A 1 91 ? -2.289 -6.134 5.116 1.00 91.06 91 ALA A CA 1
ATOM 717 C C . ALA A 1 91 ? -3.509 -5.909 4.211 1.00 91.06 91 ALA A C 1
ATOM 719 O O . ALA A 1 91 ? -3.477 -5.050 3.328 1.00 91.06 91 ALA A O 1
ATOM 720 N N . ALA A 1 92 ? -4.612 -6.614 4.477 1.00 90.31 92 ALA A N 1
ATOM 721 C CA . ALA A 1 92 ? -5.880 -6.394 3.794 1.00 90.31 92 ALA A CA 1
ATOM 722 C C . ALA A 1 92 ? -6.442 -4.996 4.083 1.00 90.31 92 ALA A C 1
ATOM 724 O O . ALA A 1 92 ? -7.004 -4.376 3.180 1.00 90.31 92 ALA A O 1
ATOM 725 N N . LEU A 1 93 ? -6.260 -4.474 5.303 1.00 91.38 93 LEU A N 1
ATOM 726 C CA . LEU A 1 93 ? -6.662 -3.115 5.674 1.00 91.38 93 LEU A CA 1
ATOM 727 C C . LEU A 1 93 ? -5.942 -2.077 4.809 1.00 91.38 93 LEU A C 1
ATOM 729 O O . LEU A 1 93 ? -6.595 -1.264 4.157 1.00 91.38 93 LEU A O 1
ATOM 733 N N . VAL A 1 94 ? -4.610 -2.148 4.737 1.00 89.81 94 VAL A N 1
ATOM 734 C CA . VAL A 1 94 ? -3.806 -1.262 3.882 1.00 89.81 94 VAL A CA 1
ATOM 735 C C . VAL A 1 94 ? -4.221 -1.407 2.421 1.00 89.81 94 VAL A C 1
ATOM 737 O O . VAL A 1 94 ? -4.484 -0.404 1.765 1.00 89.81 94 VAL A O 1
ATOM 740 N N . LYS A 1 95 ? -4.360 -2.636 1.909 1.00 86.81 95 LYS A N 1
ATOM 741 C CA . LYS A 1 95 ? -4.797 -2.875 0.525 1.00 86.81 95 LYS A CA 1
ATOM 742 C C . LYS A 1 95 ? -6.166 -2.250 0.233 1.00 86.81 95 LYS A C 1
ATOM 744 O O . LYS A 1 95 ? -6.345 -1.618 -0.805 1.00 86.81 95 LYS A O 1
ATOM 749 N N . SER A 1 96 ? -7.115 -2.386 1.158 1.00 87.94 96 SER A N 1
ATOM 750 C CA . SER A 1 96 ? -8.463 -1.821 1.027 1.00 87.94 96 SER A CA 1
ATOM 751 C C . SER A 1 96 ? -8.408 -0.297 0.988 1.00 87.94 96 SER A C 1
ATOM 753 O O . SER A 1 96 ? -8.992 0.320 0.101 1.00 87.94 96 SER A O 1
ATOM 755 N N . ILE A 1 97 ? -7.618 0.322 1.867 1.00 85.81 97 ILE A N 1
ATOM 756 C CA . ILE A 1 97 ? -7.450 1.779 1.880 1.00 85.81 97 ILE A CA 1
ATOM 757 C C . ILE A 1 97 ? -6.746 2.272 0.607 1.00 85.81 97 ILE A C 1
ATOM 759 O O . ILE A 1 97 ? -7.153 3.296 0.058 1.00 85.81 97 ILE A O 1
ATOM 763 N N . ARG A 1 98 ? -5.777 1.514 0.063 1.00 82.62 98 ARG A N 1
ATOM 764 C CA . ARG A 1 98 ? -5.141 1.818 -1.235 1.00 82.62 98 ARG A CA 1
ATOM 765 C C . ARG A 1 98 ? -6.159 1.761 -2.365 1.00 82.62 98 ARG A C 1
ATOM 767 O O . ARG A 1 98 ? -6.084 2.563 -3.282 1.00 82.62 98 ARG A O 1
ATOM 774 N N . SER A 1 99 ? -7.112 0.834 -2.311 1.00 80.19 99 SER A N 1
ATOM 775 C CA . SER A 1 99 ? -8.123 0.683 -3.363 1.00 80.19 99 SER A CA 1
ATOM 776 C C . SER A 1 99 ? -9.170 1.798 -3.381 1.00 80.19 99 SER A C 1
ATOM 778 O O . SER A 1 99 ? -9.697 2.128 -4.438 1.00 80.19 99 SER A O 1
ATOM 780 N N . MET A 1 100 ? -9.450 2.411 -2.228 1.00 76.50 100 MET A N 1
ATOM 781 C CA . MET A 1 100 ? -10.360 3.559 -2.130 1.00 76.50 100 MET A CA 1
ATOM 782 C C . MET A 1 100 ? -9.735 4.865 -2.609 1.00 76.50 100 MET A C 1
ATOM 784 O O . MET A 1 100 ? -10.399 5.900 -2.611 1.00 76.50 100 MET A O 1
ATOM 788 N N . TRP A 1 101 ? -8.453 4.819 -2.945 1.00 67.62 101 TRP A N 1
ATOM 789 C CA . TRP A 1 101 ? -7.675 5.973 -3.304 1.00 67.62 101 TRP A CA 1
ATOM 790 C C . TRP A 1 101 ? -8.172 6.603 -4.620 1.00 67.62 101 TRP A C 1
ATOM 792 O O . TRP A 1 101 ? -8.265 5.935 -5.649 1.00 67.62 101 TRP A O 1
ATOM 802 N N . ASP A 1 102 ? -8.388 7.923 -4.608 1.00 58.97 102 ASP A N 1
ATOM 803 C CA . ASP A 1 102 ? -8.642 8.741 -5.801 1.00 58.97 102 ASP A CA 1
ATOM 804 C C . ASP A 1 102 ? -7.353 8.993 -6.616 1.00 58.97 102 ASP A C 1
ATOM 806 O O . ASP A 1 102 ? -6.479 9.781 -6.228 1.00 58.97 102 ASP A O 1
ATOM 810 N N . LYS A 1 103 ? -7.205 8.253 -7.725 1.00 49.72 103 LYS A N 1
ATOM 811 C CA . LYS A 1 103 ? -6.010 8.259 -8.588 1.00 49.72 103 LYS A CA 1
ATOM 812 C C . LYS A 1 103 ? -5.693 9.655 -9.138 1.00 49.72 103 LYS A C 1
ATOM 814 O O . LYS A 1 103 ? -4.516 9.955 -9.335 1.00 49.72 103 LYS A O 1
ATOM 819 N N . ASP A 1 104 ? -6.693 10.521 -9.303 1.00 39.44 104 ASP A N 1
ATOM 820 C CA . ASP A 1 104 ? -6.522 11.854 -9.888 1.00 39.44 104 ASP A CA 1
ATOM 821 C C . ASP A 1 104 ? -5.831 12.823 -8.913 1.00 39.44 104 ASP A C 1
ATOM 823 O O . ASP A 1 104 ? -4.998 13.638 -9.316 1.00 39.44 104 ASP A O 1
ATOM 827 N N . LYS A 1 105 ? -6.063 12.665 -7.602 1.00 45.53 105 LYS A N 1
ATOM 828 C CA . LYS A 1 105 ? -5.390 13.462 -6.560 1.00 45.53 105 LYS A CA 1
ATOM 829 C C . LYS A 1 105 ? -3.911 13.096 -6.375 1.00 45.53 105 LYS A C 1
ATOM 831 O O . LYS A 1 105 ? -3.127 13.969 -6.003 1.00 45.53 105 LYS A O 1
ATOM 836 N N . ILE A 1 106 ? -3.495 11.852 -6.667 1.00 47.31 106 ILE A N 1
ATOM 837 C CA . ILE A 1 106 ? -2.052 11.527 -6.736 1.00 47.31 106 ILE A CA 1
ATOM 838 C C . ILE A 1 106 ? -1.462 11.761 -8.093 1.00 47.31 106 ILE A C 1
ATOM 840 O O . ILE A 1 106 ? -0.270 11.967 -8.124 1.00 47.31 106 ILE A O 1
ATOM 844 N N . ALA A 1 107 ? -2.187 11.696 -9.207 1.00 37.38 107 ALA A N 1
ATOM 845 C CA . ALA A 1 107 ? -1.569 12.106 -10.462 1.00 37.38 107 ALA A CA 1
ATOM 846 C C . ALA A 1 107 ? -1.003 13.524 -10.286 1.00 37.38 107 ALA A C 1
ATOM 848 O O . ALA A 1 107 ? 0.168 13.728 -10.563 1.00 37.38 107 ALA A O 1
ATOM 849 N N . GLY A 1 108 ? -1.759 14.423 -9.642 1.00 32.38 108 GLY A N 1
ATOM 850 C CA . GLY A 1 108 ? -1.266 15.719 -9.165 1.00 32.38 108 GLY A CA 1
ATOM 851 C C . GLY A 1 108 ? -0.086 15.617 -8.191 1.00 32.38 108 GLY A C 1
ATOM 852 O O . GLY A 1 108 ? 0.975 16.141 -8.498 1.00 32.38 108 GLY A O 1
ATOM 853 N N . ARG A 1 109 ? -0.216 14.898 -7.064 1.00 40.97 109 ARG A N 1
ATOM 854 C CA . ARG A 1 109 ? 0.847 14.832 -6.039 1.00 40.97 109 ARG A CA 1
ATOM 855 C C . ARG A 1 109 ? 2.104 14.059 -6.484 1.00 40.97 109 ARG A C 1
ATOM 857 O O . ARG A 1 109 ? 3.196 14.526 -6.242 1.00 40.97 109 ARG A O 1
ATOM 864 N N . LEU A 1 110 ? 1.997 12.926 -7.175 1.00 45.72 110 LEU A N 1
ATOM 865 C CA . LEU A 1 110 ? 3.102 12.199 -7.828 1.00 45.72 110 LEU A CA 1
ATOM 866 C C . LEU A 1 110 ? 3.735 13.004 -8.970 1.00 45.72 110 LEU A C 1
ATOM 868 O O . LEU A 1 110 ? 4.945 12.922 -9.126 1.00 45.72 110 LEU A O 1
ATOM 872 N N . GLN A 1 111 ? 2.972 13.779 -9.755 1.00 38.47 111 GLN A N 1
ATOM 873 C CA . GLN A 1 111 ? 3.549 14.683 -10.767 1.00 38.47 111 GLN A CA 1
ATOM 874 C C . GLN A 1 111 ? 4.197 15.920 -10.132 1.00 38.47 111 GLN A C 1
ATOM 876 O O . GLN A 1 111 ? 5.180 16.422 -10.664 1.00 38.47 111 GLN A O 1
ATOM 881 N N . GLU A 1 112 ? 3.678 16.424 -9.012 1.00 37.50 112 GLU A N 1
ATOM 882 C CA . GLU A 1 112 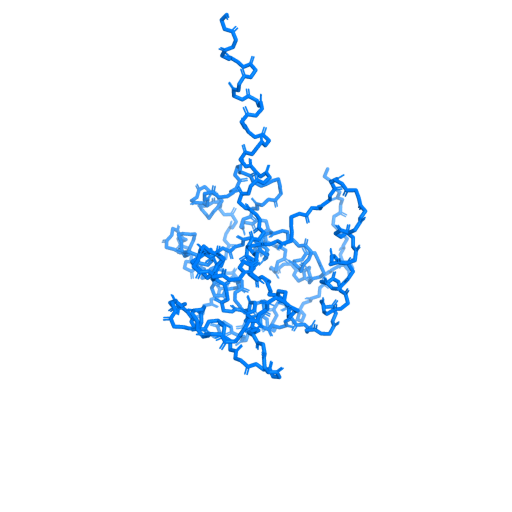? 4.332 17.452 -8.192 1.00 37.50 112 GLU A CA 1
ATOM 883 C C . GLU A 1 112 ? 5.633 16.905 -7.586 1.00 37.50 112 GLU A C 1
ATOM 885 O O . GLU A 1 112 ? 6.669 17.547 -7.721 1.00 37.50 112 GLU A O 1
ATOM 890 N N . LEU A 1 113 ? 5.624 15.672 -7.070 1.00 42.53 113 LEU A N 1
ATOM 891 C CA . LEU A 1 113 ? 6.803 14.968 -6.550 1.00 42.53 113 LEU A CA 1
ATOM 892 C C . LEU A 1 113 ? 7.831 14.620 -7.654 1.00 42.53 113 LEU A C 1
ATOM 894 O O . LEU A 1 113 ? 9.033 14.632 -7.398 1.00 42.53 113 LEU A O 1
ATOM 898 N N . ASP A 1 114 ? 7.401 14.367 -8.900 1.00 38.50 114 ASP A N 1
ATOM 899 C CA . ASP A 1 114 ? 8.299 14.205 -10.063 1.00 38.50 114 ASP A CA 1
ATOM 900 C C . ASP A 1 114 ? 8.863 15.556 -10.558 1.00 38.50 114 ASP A C 1
ATOM 902 O O . ASP A 1 114 ? 9.980 15.607 -11.069 1.00 38.50 114 ASP A O 1
ATOM 906 N N . LYS A 1 115 ? 8.151 16.678 -10.346 1.00 32.34 115 LYS A N 1
ATOM 907 C CA . LYS A 1 115 ? 8.657 18.044 -10.610 1.00 32.34 115 LYS A CA 1
ATOM 908 C C . LYS A 1 115 ? 9.658 18.513 -9.547 1.00 32.34 115 LYS A C 1
ATOM 910 O O . LYS A 1 115 ? 10.656 19.149 -9.897 1.00 32.34 115 LYS A O 1
ATOM 915 N N . GLU A 1 116 ? 9.441 18.162 -8.279 1.00 34.09 116 GLU A N 1
ATOM 916 C CA . GLU A 1 116 ? 10.366 18.415 -7.159 1.00 34.09 116 GLU A CA 1
ATOM 917 C C . GLU A 1 116 ? 11.699 17.654 -7.312 1.00 34.09 116 GLU A C 1
ATOM 919 O O . GLU A 1 116 ? 12.729 18.105 -6.824 1.00 34.09 116 GLU A O 1
ATOM 924 N N . ARG A 1 117 ? 11.744 16.594 -8.135 1.00 39.12 117 ARG A N 1
ATOM 925 C CA . ARG A 1 117 ? 12.975 15.881 -8.538 1.00 39.12 117 ARG A CA 1
ATOM 926 C C . ARG A 1 117 ? 14.015 16.759 -9.249 1.00 39.12 117 ARG A C 1
ATOM 928 O O . ARG A 1 117 ? 15.168 16.355 -9.391 1.00 39.12 117 ARG A O 1
ATOM 935 N N . THR A 1 118 ? 13.615 17.936 -9.731 1.00 31.38 118 THR A N 1
ATOM 936 C CA . THR A 1 118 ? 14.501 18.881 -10.432 1.00 31.38 118 THR A CA 1
ATOM 937 C C . THR A 1 118 ? 15.138 19.918 -9.505 1.00 31.38 118 THR A C 1
ATOM 939 O O . THR A 1 118 ? 16.015 20.657 -9.949 1.00 31.38 118 THR A O 1
ATOM 942 N N . ALA A 1 119 ? 14.731 19.993 -8.235 1.00 28.20 119 ALA A N 1
ATOM 943 C CA . ALA A 1 119 ? 15.230 20.998 -7.310 1.00 28.20 119 ALA A CA 1
ATOM 944 C C . ALA A 1 119 ? 15.326 20.450 -5.880 1.00 28.20 119 ALA A C 1
ATOM 946 O O . ALA A 1 119 ? 14.324 20.202 -5.224 1.00 28.20 119 ALA A O 1
ATOM 947 N N . SER A 1 120 ? 16.563 20.384 -5.392 1.00 27.45 120 SER A N 1
ATOM 948 C CA . SER A 1 120 ? 16.983 20.189 -4.001 1.00 27.45 120 SER A CA 1
ATOM 949 C C . SER A 1 120 ? 16.810 18.803 -3.378 1.00 27.45 120 SER A C 1
ATOM 951 O O . SER A 1 120 ? 15.719 18.286 -3.163 1.00 27.45 120 SER A O 1
ATOM 953 N N . ASP A 1 121 ? 17.972 18.270 -3.006 1.00 30.95 121 ASP A N 1
ATOM 954 C CA . ASP A 1 121 ? 18.173 17.286 -1.959 1.00 30.95 121 ASP A CA 1
ATOM 955 C C . ASP A 1 121 ? 17.320 17.630 -0.723 1.00 30.95 121 ASP A C 1
ATOM 957 O O . ASP A 1 121 ? 17.421 18.740 -0.192 1.00 30.95 121 ASP A O 1
ATOM 961 N N . ASN A 1 122 ? 16.558 16.643 -0.236 1.00 36.59 122 ASN A N 1
ATOM 962 C CA . ASN A 1 122 ? 15.732 16.621 0.986 1.00 36.59 122 ASN A CA 1
ATOM 963 C C . ASN A 1 122 ? 14.244 17.029 0.854 1.00 36.59 122 ASN A C 1
ATOM 965 O O . ASN A 1 122 ? 13.891 18.155 1.193 1.00 36.59 122 ASN A O 1
ATOM 969 N N . LEU A 1 123 ? 13.354 16.065 0.544 1.00 34.69 123 LEU A N 1
ATOM 970 C CA . LEU A 1 123 ? 11.999 15.936 1.140 1.00 34.69 123 LEU A CA 1
ATOM 971 C C . LEU A 1 123 ? 11.378 14.530 0.874 1.00 34.69 123 LEU A C 1
ATOM 973 O O . LEU A 1 123 ? 11.953 13.744 0.126 1.00 34.69 123 LEU A O 1
ATOM 977 N N . PRO A 1 124 ? 10.303 14.113 1.579 1.00 33.38 124 PRO A N 1
ATOM 978 C CA . PRO A 1 124 ? 10.189 12.823 2.238 1.00 33.38 124 PRO A CA 1
ATOM 979 C C . PRO A 1 124 ? 9.625 11.738 1.310 1.00 33.38 124 PRO A C 1
ATOM 981 O O . PRO A 1 124 ? 8.475 11.782 0.878 1.00 33.38 124 PRO A O 1
ATOM 984 N N . SER A 1 125 ? 10.450 10.724 1.064 1.00 35.94 125 SER A N 1
ATOM 985 C CA . SER A 1 125 ? 10.077 9.309 1.076 1.00 35.94 125 SER A CA 1
ATOM 986 C C . SER A 1 125 ? 8.647 9.006 0.541 1.00 35.94 125 SER A C 1
ATOM 988 O O . SER A 1 125 ? 7.679 8.756 1.262 1.00 35.94 125 SER A O 1
ATOM 990 N N . THR A 1 126 ? 8.503 8.982 -0.785 1.00 38.62 126 THR A N 1
ATOM 991 C CA . THR A 1 126 ? 7.251 8.603 -1.460 1.00 38.62 126 THR A CA 1
ATOM 992 C C . THR A 1 126 ? 7.099 7.081 -1.552 1.00 38.62 126 THR A C 1
ATOM 994 O O . THR A 1 126 ? 7.148 6.522 -2.637 1.00 38.62 126 THR A O 1
ATOM 997 N N . GLY A 1 127 ? 6.910 6.402 -0.419 1.00 53.62 127 GLY A N 1
ATOM 998 C CA . GLY A 1 127 ? 6.463 5.004 -0.356 1.00 53.62 127 GLY A CA 1
ATOM 999 C C . GLY A 1 127 ? 7.342 3.927 -0.999 1.00 53.62 127 GLY A C 1
ATOM 1000 O O . GLY A 1 127 ? 8.176 4.167 -1.859 1.00 53.62 127 GLY A O 1
ATOM 1001 N N . LEU A 1 128 ? 7.071 2.676 -0.640 1.00 67.88 128 LEU A N 1
ATOM 1002 C CA . LEU A 1 128 ? 7.625 1.487 -1.289 1.00 67.88 128 LEU A CA 1
ATOM 1003 C C . LEU A 1 128 ? 6.758 1.106 -2.504 1.00 67.88 128 LEU A C 1
ATOM 1005 O O . LEU A 1 128 ? 6.317 -0.030 -2.654 1.00 67.88 128 LEU A O 1
ATOM 1009 N N . VAL A 1 129 ? 6.458 2.071 -3.376 1.00 75.25 129 VAL A N 1
ATOM 1010 C CA . VAL A 1 129 ? 5.777 1.817 -4.654 1.00 75.25 129 VAL A CA 1
ATOM 1011 C C . VAL A 1 129 ? 6.763 2.068 -5.785 1.00 75.25 129 VAL A C 1
ATOM 1013 O O . VAL A 1 129 ? 7.545 3.016 -5.761 1.00 75.25 129 VAL A O 1
ATOM 1016 N N . ALA A 1 130 ? 6.749 1.182 -6.775 1.00 83.31 130 ALA A N 1
ATOM 1017 C CA . ALA A 1 130 ? 7.582 1.324 -7.953 1.00 83.31 130 ALA A CA 1
ATOM 1018 C C . ALA A 1 130 ? 6.956 2.325 -8.939 1.00 83.31 130 ALA A C 1
ATOM 1020 O O . ALA A 1 130 ? 5.780 2.205 -9.285 1.00 83.31 130 ALA A O 1
ATOM 1021 N N . LEU A 1 131 ? 7.753 3.281 -9.412 1.00 80.44 131 LEU A N 1
ATOM 1022 C CA . LEU A 1 131 ? 7.374 4.297 -10.395 1.00 80.44 131 LEU A CA 1
ATOM 1023 C C . LEU A 1 131 ? 8.135 4.069 -11.703 1.00 80.44 131 LEU A C 1
ATOM 1025 O O . LEU A 1 131 ? 9.289 3.637 -11.679 1.00 80.44 131 LEU A O 1
ATOM 1029 N N . VAL A 1 132 ? 7.491 4.350 -12.838 1.00 82.19 132 VAL A N 1
ATOM 1030 C CA . VAL A 1 132 ? 8.057 4.136 -14.179 1.00 82.19 132 VAL A CA 1
ATOM 1031 C C . VAL A 1 132 ? 8.245 5.471 -14.898 1.00 82.19 132 VAL A C 1
ATOM 1033 O O . VAL A 1 132 ? 7.292 6.223 -15.078 1.00 82.19 132 VAL A O 1
ATOM 1036 N N . ASP A 1 133 ? 9.463 5.726 -15.368 1.00 84.44 133 ASP A N 1
ATOM 1037 C CA . ASP A 1 133 ? 9.792 6.798 -16.306 1.00 84.44 133 ASP A CA 1
ATOM 1038 C C . ASP A 1 133 ? 9.400 6.362 -17.727 1.00 84.44 133 ASP A C 1
ATOM 1040 O O . ASP A 1 133 ? 10.060 5.530 -18.363 1.00 84.44 133 ASP A O 1
ATOM 1044 N N . VAL A 1 134 ? 8.297 6.927 -18.220 1.00 82.56 134 VAL A N 1
ATOM 1045 C CA . VAL A 1 134 ? 7.714 6.614 -19.534 1.00 82.56 134 VAL A CA 1
ATOM 1046 C C . VAL A 1 134 ? 8.703 6.882 -20.671 1.00 82.56 134 VAL A C 1
ATOM 1048 O O . VAL A 1 134 ? 8.744 6.111 -21.625 1.00 82.56 134 VAL A O 1
ATOM 1051 N N . ASN A 1 135 ? 9.559 7.902 -20.550 1.00 86.50 135 ASN A N 1
ATOM 1052 C CA . ASN A 1 135 ? 10.502 8.278 -21.608 1.00 86.50 135 ASN A CA 1
ATOM 1053 C C . ASN A 1 135 ? 11.662 7.283 -21.750 1.00 86.50 135 ASN A C 1
ATOM 1055 O O . ASN A 1 135 ? 12.298 7.212 -22.799 1.00 86.50 135 ASN A O 1
ATOM 1059 N N . LYS A 1 136 ? 11.952 6.514 -20.696 1.00 88.56 136 LYS A N 1
ATOM 1060 C CA . LYS A 1 136 ? 13.008 5.489 -20.691 1.00 88.56 136 LYS A CA 1
ATOM 1061 C C . LYS A 1 136 ? 12.467 4.081 -20.922 1.00 88.56 136 LYS A C 1
ATOM 1063 O O . LYS A 1 136 ? 13.233 3.160 -21.216 1.00 88.56 136 LYS A O 1
ATOM 1068 N N . CYS A 1 137 ? 11.165 3.875 -20.753 1.00 90.56 137 CYS A N 1
ATOM 1069 C CA . CYS A 1 137 ? 10.551 2.562 -20.865 1.00 90.56 137 CYS A CA 1
ATOM 1070 C C . CYS A 1 137 ? 10.555 2.074 -22.323 1.00 90.56 137 CYS A C 1
ATOM 1072 O O . CYS A 1 137 ? 9.918 2.666 -23.181 1.00 90.56 137 CYS A O 1
ATOM 1074 N N . ALA A 1 138 ? 11.213 0.945 -22.602 1.00 95.44 138 ALA A N 1
ATOM 1075 C CA . ALA A 1 138 ? 11.151 0.292 -23.919 1.00 95.44 138 ALA A CA 1
ATOM 1076 C C . ALA A 1 138 ? 10.008 -0.733 -24.050 1.00 95.44 138 ALA A C 1
ATOM 1078 O O . ALA A 1 138 ? 10.034 -1.558 -24.957 1.00 95.44 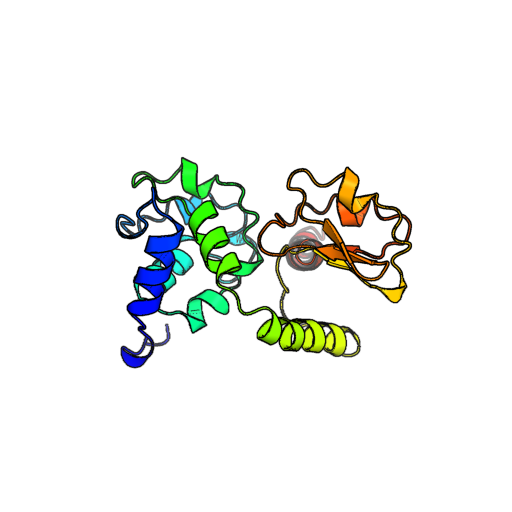138 ALA A O 1
ATOM 1079 N N . ALA A 1 139 ? 9.060 -0.766 -23.105 1.00 95.19 139 ALA A N 1
ATOM 1080 C CA . ALA A 1 139 ? 7.970 -1.751 -23.063 1.00 95.19 139 ALA A CA 1
ATOM 1081 C C . ALA A 1 139 ? 8.411 -3.224 -23.236 1.00 95.19 139 ALA A C 1
ATOM 1083 O O . ALA A 1 139 ? 7.666 -4.056 -23.742 1.00 95.19 139 ALA A O 1
ATOM 1084 N N . CYS A 1 140 ? 9.610 -3.582 -22.762 1.00 96.38 140 CYS A N 1
ATOM 1085 C CA . CYS A 1 140 ? 10.201 -4.921 -22.926 1.00 96.38 140 CYS A CA 1
ATOM 1086 C C . CYS A 1 140 ? 9.531 -6.044 -22.101 1.00 96.38 140 CYS A C 1
ATOM 1088 O O . CYS A 1 140 ? 9.956 -7.202 -22.144 1.00 96.38 140 CYS A O 1
ATOM 1090 N N . LEU A 1 141 ? 8.509 -5.707 -21.306 1.00 96.00 141 LEU A N 1
ATOM 1091 C CA . LEU A 1 141 ? 7.723 -6.623 -20.470 1.00 96.00 141 LEU A CA 1
ATOM 1092 C C . LEU A 1 141 ? 8.505 -7.354 -19.365 1.00 96.00 141 LEU A C 1
ATOM 1094 O O . LEU A 1 141 ? 7.957 -8.253 -18.731 1.00 96.00 141 LEU A O 1
ATOM 1098 N N . THR A 1 142 ? 9.769 -7.009 -19.104 1.00 96.75 142 THR A N 1
ATOM 1099 C CA . THR A 1 142 ? 10.555 -7.650 -18.034 1.00 96.75 142 THR A CA 1
ATOM 1100 C C . THR A 1 142 ? 9.885 -7.483 -16.670 1.00 96.75 142 THR A C 1
ATOM 1102 O O . THR A 1 142 ? 9.679 -8.462 -15.964 1.00 96.75 142 THR A O 1
ATOM 1105 N N . CYS A 1 143 ? 9.447 -6.268 -16.328 1.00 95.50 143 CYS A N 1
ATOM 1106 C CA . CYS A 1 143 ? 8.752 -6.008 -15.065 1.00 95.50 143 CYS A CA 1
ATOM 1107 C C . CYS A 1 143 ? 7.426 -6.773 -14.937 1.00 95.50 143 CYS A C 1
ATOM 1109 O O . CYS A 1 143 ? 7.119 -7.258 -13.852 1.00 95.50 143 CYS A O 1
ATOM 1111 N N . VAL A 1 144 ? 6.677 -6.915 -16.037 1.00 96.62 144 VAL A N 1
ATOM 1112 C CA . VAL A 1 144 ? 5.411 -7.665 -16.084 1.00 96.62 144 VAL A CA 1
ATOM 1113 C C . VAL A 1 144 ? 5.663 -9.146 -15.797 1.00 96.62 144 VAL A C 1
ATOM 1115 O O . VAL A 1 144 ? 4.979 -9.733 -14.969 1.00 96.62 144 VAL A O 1
ATOM 1118 N N . ARG A 1 145 ? 6.688 -9.739 -16.423 1.00 96.50 145 ARG A N 1
ATOM 1119 C CA . ARG A 1 145 ? 7.020 -11.168 -16.273 1.00 96.50 145 ARG A CA 1
ATOM 1120 C C . ARG A 1 145 ? 7.554 -11.538 -14.892 1.00 96.50 145 ARG A C 1
ATOM 1122 O O . ARG A 1 145 ? 7.366 -12.666 -14.456 1.00 96.50 145 ARG A O 1
ATOM 1129 N N . LEU A 1 146 ? 8.261 -10.622 -14.238 1.00 95.75 146 LEU A N 1
ATOM 1130 C CA . LEU A 1 146 ? 8.945 -10.910 -12.978 1.00 95.75 146 LEU A CA 1
ATOM 1131 C C . LEU A 1 146 ? 8.109 -10.599 -11.735 1.00 95.75 146 LEU A C 1
ATOM 1133 O O . LEU A 1 146 ? 8.502 -10.988 -10.639 1.00 95.75 146 LEU A O 1
ATOM 1137 N N . CYS A 1 147 ? 7.003 -9.861 -11.862 1.00 95.12 147 CYS A N 1
ATOM 1138 C CA . CYS A 1 147 ? 6.251 -9.414 -10.697 1.00 95.12 147 CYS A CA 1
ATOM 1139 C C . CYS A 1 147 ? 5.419 -10.557 -10.091 1.00 95.12 147 CYS A C 1
ATOM 1141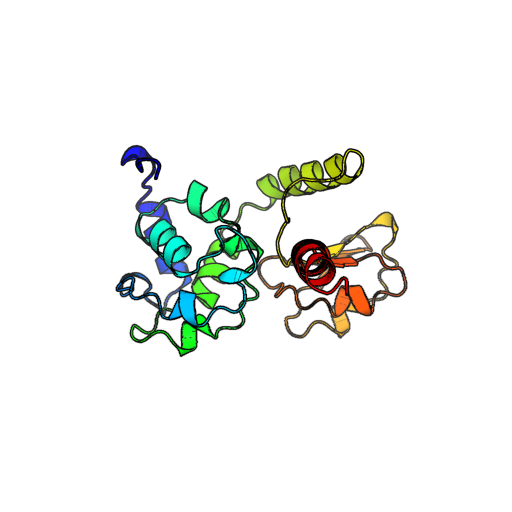 O O . CYS A 1 147 ? 4.458 -10.990 -10.722 1.00 95.12 147 CYS A O 1
ATOM 1143 N N . PRO A 1 148 ? 5.672 -10.974 -8.834 1.00 94.19 148 PRO A N 1
ATOM 1144 C CA . PRO A 1 148 ? 4.911 -12.062 -8.210 1.00 94.19 148 PRO A CA 1
ATOM 1145 C C . PRO A 1 148 ? 3.449 -11.705 -7.906 1.00 94.19 148 PRO A C 1
ATOM 1147 O O . PRO A 1 148 ? 2.654 -12.578 -7.581 1.00 94.19 148 PRO A O 1
ATOM 1150 N N . VAL A 1 149 ? 3.121 -10.411 -7.930 1.00 92.56 149 VAL A N 1
ATOM 1151 C CA . VAL A 1 149 ? 1.793 -9.864 -7.605 1.00 92.56 149 VAL A CA 1
ATOM 1152 C C . VAL A 1 149 ? 1.134 -9.183 -8.804 1.00 92.56 149 VAL A C 1
ATOM 1154 O O . VAL A 1 149 ? 0.153 -8.470 -8.621 1.00 92.56 149 VAL A O 1
ATOM 1157 N N . GLU A 1 150 ? 1.708 -9.349 -10.002 1.00 93.94 150 GLU A N 1
ATOM 1158 C CA . GLU A 1 150 ? 1.143 -8.870 -11.275 1.00 93.94 150 GLU A CA 1
ATOM 1159 C C . GLU A 1 150 ? 0.784 -7.370 -11.285 1.00 93.94 150 GLU A C 1
ATOM 1161 O O . GLU A 1 150 ? -0.118 -6.925 -11.988 1.00 93.94 150 GLU A O 1
ATOM 1166 N N . ALA A 1 151 ? 1.508 -6.563 -10.500 1.00 91.31 151 ALA A N 1
ATOM 1167 C CA . ALA A 1 151 ? 1.253 -5.128 -10.390 1.00 91.31 151 ALA A CA 1
ATOM 1168 C C . ALA A 1 151 ? 1.532 -4.333 -11.688 1.00 91.31 151 ALA A C 1
ATOM 1170 O O . ALA A 1 151 ? 0.820 -3.361 -11.934 1.00 91.31 151 ALA A O 1
ATOM 1171 N N . PRO A 1 152 ? 2.550 -4.658 -12.513 1.00 92.19 152 PRO A N 1
ATOM 1172 C CA . PRO A 1 152 ? 2.815 -3.932 -13.753 1.00 92.19 152 PRO A CA 1
ATOM 1173 C C . PRO A 1 152 ? 1.913 -4.383 -14.907 1.00 92.19 152 PRO A C 1
ATOM 1175 O O . PRO A 1 152 ? 1.822 -5.573 -15.201 1.00 92.19 152 PRO A O 1
ATOM 1178 N N . GLN A 1 153 ? 1.348 -3.424 -15.636 1.00 91.75 153 GLN A N 1
ATOM 1179 C CA . GLN A 1 153 ? 0.625 -3.625 -16.897 1.00 91.75 153 GLN A CA 1
ATOM 1180 C C . GLN A 1 153 ? 1.126 -2.648 -17.967 1.00 91.75 153 GLN A C 1
ATOM 1182 O O . GLN A 1 153 ? 1.775 -1.656 -17.644 1.00 91.75 153 GLN A O 1
ATOM 1187 N N . ILE A 1 154 ? 0.864 -2.918 -19.248 1.00 90.06 154 ILE A N 1
ATOM 1188 C CA . ILE A 1 154 ? 1.261 -2.018 -20.341 1.00 90.06 154 ILE A CA 1
ATOM 1189 C C . ILE A 1 154 ? 0.082 -1.163 -20.772 1.00 90.06 154 ILE A C 1
ATOM 1191 O O . ILE A 1 154 ? -0.904 -1.694 -21.274 1.00 90.06 154 ILE A O 1
ATOM 1195 N N . HIS A 1 155 ? 0.229 0.156 -20.670 1.00 84.69 155 HIS A N 1
ATOM 1196 C CA . HIS A 1 155 ? -0.724 1.132 -21.191 1.00 84.69 155 HIS A CA 1
ATOM 1197 C C . HIS A 1 155 ? 0.015 2.153 -22.061 1.00 84.69 155 HIS A C 1
ATOM 1199 O O . HIS A 1 155 ? 1.076 2.643 -21.683 1.00 84.69 155 HIS A O 1
ATOM 1205 N N . ASN A 1 156 ? -0.538 2.477 -23.234 1.00 85.25 156 ASN A N 1
ATOM 1206 C CA . ASN A 1 156 ? 0.013 3.479 -24.161 1.00 85.25 156 ASN A CA 1
ATOM 1207 C C . ASN A 1 156 ? 1.508 3.288 -24.492 1.00 85.25 156 ASN A C 1
ATOM 1209 O O . ASN A 1 156 ? 2.255 4.255 -24.604 1.00 85.25 156 ASN A O 1
ATOM 1213 N N . GLY A 1 157 ? 1.955 2.036 -24.632 1.00 86.62 157 GLY A N 1
ATOM 1214 C CA . GLY A 1 157 ? 3.344 1.729 -24.987 1.00 86.62 157 GLY A CA 1
ATOM 1215 C C . GLY A 1 157 ? 4.356 1.875 -23.845 1.00 86.62 157 GLY A C 1
ATOM 1216 O O . GLY A 1 157 ? 5.551 1.826 -24.109 1.00 86.62 157 GLY A O 1
ATOM 1217 N N . ALA A 1 158 ? 3.914 2.009 -22.591 1.00 87.50 158 ALA A N 1
ATOM 1218 C CA . ALA A 1 158 ? 4.787 2.016 -21.419 1.00 87.50 158 ALA A CA 1
ATOM 1219 C C . ALA A 1 158 ? 4.223 1.156 -20.281 1.00 87.50 158 ALA A C 1
ATOM 1221 O O . ALA A 1 158 ? 3.026 0.870 -20.219 1.00 87.50 158 ALA A O 1
ATOM 1222 N N . ALA A 1 159 ? 5.101 0.723 -19.376 1.00 90.62 159 ALA A N 1
ATOM 1223 C CA . ALA A 1 159 ? 4.682 0.018 -18.171 1.00 90.62 159 ALA A CA 1
ATOM 1224 C C . ALA A 1 159 ? 4.080 0.991 -17.148 1.00 90.62 159 ALA A C 1
ATOM 1226 O O . ALA A 1 159 ? 4.647 2.044 -16.875 1.00 90.62 159 ALA A O 1
ATOM 1227 N N . VAL A 1 160 ? 2.959 0.600 -16.550 1.00 86.88 160 VAL A N 1
ATOM 1228 C CA . VAL A 1 160 ? 2.264 1.292 -15.463 1.00 86.88 160 VAL A CA 1
ATOM 1229 C C . VAL A 1 160 ? 2.118 0.309 -14.309 1.00 86.88 160 VAL A C 1
ATOM 1231 O O . VAL A 1 160 ? 1.705 -0.829 -14.517 1.00 86.88 160 VAL A O 1
ATOM 1234 N N . ILE A 1 161 ? 2.482 0.724 -13.098 1.00 84.75 161 ILE A N 1
ATOM 1235 C CA . ILE A 1 161 ? 2.465 -0.136 -11.910 1.00 84.75 161 ILE A CA 1
ATOM 1236 C C . ILE A 1 161 ? 1.251 0.216 -11.057 1.00 84.75 161 ILE A C 1
ATOM 1238 O O . ILE A 1 161 ? 1.079 1.372 -10.679 1.00 84.75 161 ILE A O 1
ATOM 1242 N N . ASP A 1 162 ? 0.421 -0.780 -10.743 1.00 84.19 162 ASP A N 1
ATOM 1243 C CA . ASP A 1 162 ? -0.721 -0.605 -9.850 1.00 84.19 162 ASP A CA 1
ATOM 1244 C C . ASP A 1 162 ? -0.243 -0.453 -8.388 1.00 84.19 162 ASP A C 1
ATOM 1246 O O . ASP A 1 162 ? 0.287 -1.413 -7.810 1.00 84.19 162 ASP A O 1
ATOM 1250 N N . PRO A 1 163 ? -0.435 0.719 -7.751 1.00 77.94 163 PRO A N 1
ATOM 1251 C CA . PRO A 1 163 ? -0.004 0.956 -6.374 1.00 77.94 163 PRO A CA 1
ATOM 1252 C C . PRO A 1 163 ? -0.770 0.111 -5.344 1.00 77.94 163 PRO A C 1
ATOM 1254 O O . PRO A 1 163 ? -0.248 -0.152 -4.259 1.00 77.94 163 PRO A O 1
ATOM 1257 N N . VAL A 1 164 ? -1.988 -0.342 -5.662 1.00 81.19 164 VAL A N 1
ATOM 1258 C CA . VAL A 1 164 ? -2.805 -1.189 -4.780 1.00 81.19 164 VAL A CA 1
ATOM 1259 C C . VAL A 1 164 ? -2.187 -2.578 -4.647 1.00 81.19 164 VAL A C 1
ATOM 1261 O O . VAL A 1 164 ? -2.224 -3.173 -3.570 1.00 81.19 164 VAL A O 1
ATOM 1264 N N . LEU A 1 165 ? -1.608 -3.088 -5.734 1.00 84.50 165 LEU A N 1
ATOM 1265 C CA . LEU A 1 165 ? -0.993 -4.414 -5.787 1.00 84.50 165 LEU A CA 1
ATOM 1266 C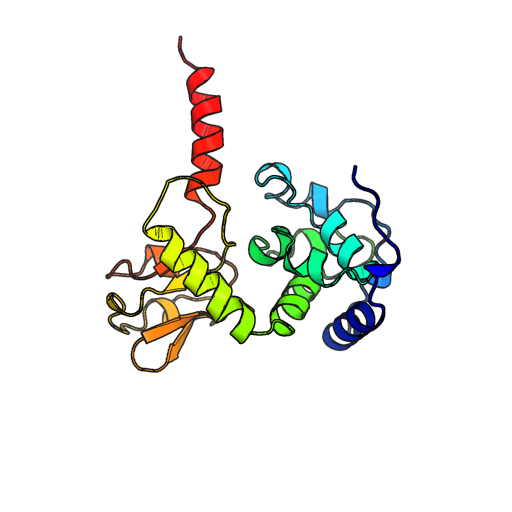 C . LEU A 1 165 ? 0.500 -4.379 -5.452 1.00 84.50 165 LEU A C 1
ATOM 1268 O O . LEU A 1 165 ? 1.033 -5.352 -4.917 1.00 84.50 165 LEU A O 1
ATOM 1272 N N . CYS A 1 166 ? 1.183 -3.272 -5.750 1.00 86.62 166 CYS A N 1
ATOM 1273 C CA . CYS A 1 166 ? 2.622 -3.154 -5.565 1.00 86.62 166 CYS A CA 1
ATOM 1274 C C . CYS A 1 166 ? 3.034 -3.361 -4.097 1.00 86.62 166 CYS A C 1
ATOM 1276 O O . CYS A 1 166 ? 2.591 -2.654 -3.189 1.00 86.62 166 CYS A O 1
ATOM 1278 N N . LYS A 1 167 ? 3.937 -4.323 -3.881 1.00 88.31 167 LYS A N 1
ATOM 1279 C CA . LYS A 1 167 ? 4.556 -4.619 -2.578 1.00 88.31 167 LYS A CA 1
ATOM 1280 C C . LYS A 1 167 ? 5.925 -3.959 -2.375 1.00 88.31 167 LYS A C 1
ATOM 1282 O O . LYS A 1 167 ? 6.581 -4.263 -1.390 1.00 88.31 167 LYS A O 1
ATOM 1287 N N . GLY A 1 168 ? 6.415 -3.175 -3.337 1.00 85.56 168 GLY A N 1
ATOM 1288 C CA . GLY A 1 168 ? 7.693 -2.466 -3.184 1.00 85.56 168 GLY A CA 1
ATOM 1289 C C . GLY A 1 168 ? 8.960 -3.316 -3.157 1.00 85.56 168 GLY A C 1
ATOM 1290 O O . GLY A 1 168 ? 10.002 -2.838 -2.733 1.00 85.56 168 GLY A O 1
ATOM 1291 N N . CYS A 1 169 ? 8.909 -4.571 -3.610 1.00 86.75 169 CYS A N 1
ATOM 1292 C CA . CYS A 1 169 ? 10.036 -5.509 -3.495 1.00 86.75 169 CYS A CA 1
ATOM 1293 C C . CYS A 1 169 ? 11.281 -5.173 -4.342 1.00 86.75 169 CYS A C 1
ATOM 1295 O O . CYS A 1 169 ? 12.321 -5.791 -4.150 1.00 86.75 169 CYS A O 1
ATOM 1297 N N . GLY A 1 170 ? 11.197 -4.254 -5.309 1.00 87.75 170 GLY A N 1
ATOM 1298 C CA . GLY A 1 170 ? 12.365 -3.812 -6.083 1.00 87.75 170 GLY A CA 1
ATOM 1299 C C . GLY A 1 170 ? 12.796 -4.690 -7.264 1.00 87.75 170 GLY A C 1
ATOM 1300 O O . GLY A 1 170 ? 13.572 -4.207 -8.084 1.00 87.75 170 GLY A O 1
ATOM 1301 N N . ILE A 1 171 ? 12.260 -5.907 -7.434 1.00 90.81 171 ILE A N 1
ATOM 1302 C CA . ILE A 1 171 ? 12.667 -6.839 -8.514 1.00 90.81 171 ILE A CA 1
ATOM 1303 C C . ILE A 1 171 ? 12.612 -6.167 -9.895 1.00 90.81 171 ILE A C 1
ATOM 1305 O O . ILE A 1 171 ? 13.560 -6.220 -10.670 1.00 90.81 171 ILE A O 1
ATOM 1309 N N . CYS A 1 172 ? 11.516 -5.464 -10.189 1.00 92.25 172 CYS A N 1
ATOM 1310 C CA . CYS A 1 172 ? 11.344 -4.778 -11.469 1.00 92.25 172 CYS A CA 1
ATOM 1311 C C . CYS A 1 172 ? 12.341 -3.631 -11.699 1.00 92.25 172 CYS A C 1
ATOM 1313 O O . CYS A 1 172 ? 12.708 -3.389 -12.845 1.00 92.25 172 CYS A O 1
ATOM 1315 N N . ALA A 1 173 ? 12.779 -2.940 -10.644 1.00 90.00 173 ALA A N 1
ATOM 1316 C CA . ALA A 1 173 ? 13.775 -1.878 -10.750 1.00 90.00 173 ALA A CA 1
ATOM 1317 C C . ALA A 1 173 ? 15.182 -2.439 -10.968 1.00 90.00 173 ALA A C 1
ATOM 1319 O O . ALA A 1 173 ? 15.902 -1.926 -11.822 1.00 90.00 173 ALA A O 1
ATOM 1320 N N . GLY A 1 174 ? 15.543 -3.517 -10.262 1.00 90.06 174 GLY A N 1
ATOM 1321 C CA . GLY A 1 174 ? 16.836 -4.188 -10.435 1.00 90.06 174 GLY A CA 1
ATOM 1322 C C . GLY A 1 174 ? 17.014 -4.804 -11.825 1.00 90.06 174 GLY A C 1
ATOM 1323 O O . GLY A 1 174 ? 18.088 -4.712 -12.409 1.00 90.06 174 GLY A O 1
ATOM 1324 N N . GLU A 1 175 ? 15.939 -5.355 -12.387 1.00 94.81 175 GLU A N 1
ATOM 1325 C CA . GLU A 1 175 ? 15.965 -6.092 -13.658 1.00 94.81 175 GLU A CA 1
ATOM 1326 C C . GLU A 1 175 ? 15.639 -5.220 -14.881 1.00 94.81 175 GLU A C 1
ATOM 1328 O O . GLU A 1 175 ? 15.586 -5.706 -16.012 1.00 94.81 175 GLU A O 1
ATOM 1333 N N . CYS A 1 176 ? 15.372 -3.923 -14.694 1.00 94.56 176 CYS A N 1
ATOM 1334 C CA . CYS A 1 176 ? 15.032 -3.045 -15.807 1.00 94.56 176 CYS A CA 1
ATOM 1335 C C . CYS A 1 176 ? 16.281 -2.736 -16.657 1.00 94.56 176 CYS A C 1
ATOM 1337 O O . CYS A 1 176 ? 17.140 -1.976 -16.201 1.00 94.56 176 CYS A O 1
ATOM 1339 N N . PRO A 1 177 ? 16.365 -3.196 -17.925 1.00 95.12 177 PRO A N 1
ATOM 1340 C CA . PRO A 1 177 ? 17.550 -2.965 -18.757 1.00 95.12 177 PRO A CA 1
ATOM 1341 C C . PRO A 1 177 ? 17.781 -1.475 -19.046 1.00 95.12 177 PRO A C 1
ATOM 1343 O O . PRO A 1 177 ? 18.919 -1.024 -19.139 1.00 95.12 177 PRO A O 1
ATOM 1346 N N . ASN A 1 178 ? 16.699 -0.693 -19.116 1.00 93.81 178 ASN A N 1
ATOM 1347 C CA . ASN A 1 178 ? 16.752 0.747 -19.365 1.00 93.81 178 ASN A CA 1
ATOM 1348 C C . ASN A 1 178 ? 16.793 1.591 -18.086 1.00 93.81 178 ASN A C 1
ATOM 1350 O O . ASN A 1 178 ? 16.765 2.818 -18.177 1.00 93.81 178 ASN A O 1
ATOM 1354 N N . LYS A 1 179 ? 16.805 0.964 -16.898 1.00 88.75 179 LYS A N 1
ATOM 1355 C CA . LYS A 1 179 ? 16.740 1.662 -15.599 1.00 88.75 179 LYS A CA 1
ATOM 1356 C C . LYS A 1 179 ? 15.593 2.685 -15.541 1.00 88.75 179 LYS A C 1
ATOM 1358 O O . LYS A 1 179 ? 15.732 3.783 -15.010 1.00 88.75 179 LYS A O 1
ATOM 1363 N N . ALA A 1 180 ? 14.463 2.317 -16.141 1.00 88.25 180 ALA A N 1
ATOM 1364 C CA . ALA A 1 180 ? 13.267 3.145 -16.246 1.00 88.25 180 ALA A CA 1
ATOM 1365 C C . ALA A 1 180 ? 12.369 3.052 -15.004 1.00 88.25 180 ALA A C 1
ATOM 1367 O O . ALA A 1 180 ? 11.340 3.709 -14.963 1.00 88.25 180 ALA A O 1
ATOM 1368 N N . ILE A 1 181 ? 12.704 2.205 -14.027 1.00 86.94 181 ILE A N 1
ATOM 1369 C CA . ILE A 1 181 ? 11.863 1.937 -12.860 1.00 86.94 181 ILE A CA 1
ATOM 1370 C C . ILE A 1 181 ? 12.633 2.296 -11.594 1.00 86.94 181 ILE A C 1
ATOM 1372 O O . ILE A 1 181 ? 13.787 1.900 -11.435 1.00 86.94 181 ILE A O 1
ATOM 1376 N N . THR A 1 182 ? 11.979 3.004 -10.679 1.00 81.75 182 THR A N 1
ATOM 1377 C CA . THR A 1 182 ? 12.530 3.376 -9.374 1.00 81.75 182 THR A CA 1
ATOM 1378 C C . THR A 1 182 ? 11.606 2.873 -8.277 1.00 81.75 182 THR A C 1
ATOM 1380 O O . THR A 1 182 ? 10.395 3.053 -8.359 1.00 81.75 182 THR A O 1
ATOM 1383 N N . VAL A 1 183 ? 12.171 2.244 -7.247 1.00 77.19 183 VAL A N 1
ATOM 1384 C CA . VAL A 1 183 ? 11.460 1.953 -5.996 1.00 77.19 183 VAL A CA 1
ATOM 1385 C C . VAL A 1 183 ? 12.029 2.876 -4.935 1.00 77.19 183 VAL A C 1
ATOM 1387 O O . VAL A 1 183 ? 13.216 2.802 -4.618 1.00 77.19 183 VAL A O 1
ATOM 1390 N N . LEU A 1 184 ? 11.200 3.785 -4.438 1.00 61.66 184 LEU A N 1
ATOM 1391 C CA . LEU A 1 184 ? 11.604 4.735 -3.412 1.00 61.66 184 LEU A CA 1
ATOM 1392 C C . LEU A 1 184 ? 11.593 4.041 -2.040 1.00 61.66 184 LEU A C 1
ATOM 1394 O O . LEU A 1 184 ? 10.821 3.118 -1.793 1.00 61.66 184 LEU A O 1
ATOM 1398 N N . GLY A 1 185 ? 12.511 4.438 -1.156 1.00 58.69 185 GLY A N 1
ATOM 1399 C CA . GLY A 1 185 ? 12.538 3.970 0.236 1.00 58.69 185 GLY A CA 1
ATOM 1400 C C . GLY A 1 185 ? 13.673 3.028 0.654 1.00 58.69 185 GLY A C 1
ATOM 1401 O O . GLY A 1 185 ? 13.734 2.708 1.833 1.00 58.69 185 GLY A O 1
ATOM 1402 N N . TYR A 1 186 ? 14.591 2.601 -0.225 1.00 47.44 186 TYR A N 1
ATOM 1403 C CA . TYR A 1 186 ? 15.707 1.727 0.203 1.00 47.44 186 TYR A CA 1
ATOM 1404 C C . TYR A 1 186 ? 17.018 2.476 0.514 1.00 47.44 186 TYR A C 1
ATOM 1406 O O . TYR A 1 186 ? 17.737 2.091 1.433 1.00 47.44 186 TYR A O 1
ATOM 1414 N N . TYR A 1 187 ? 17.339 3.556 -0.211 1.00 45.53 187 TYR A N 1
ATOM 1415 C CA . TYR A 1 187 ? 18.672 4.175 -0.134 1.00 45.53 187 TYR A CA 1
ATOM 1416 C C . TYR A 1 187 ? 18.802 5.279 0.931 1.00 45.53 187 TYR A C 1
ATOM 1418 O O . TYR A 1 187 ? 19.786 5.286 1.665 1.00 45.53 187 TYR A O 1
ATOM 1426 N N . GLU A 1 188 ? 17.818 6.169 1.100 1.00 42.75 188 GLU A N 1
ATOM 1427 C CA . GLU A 1 188 ? 17.943 7.271 2.076 1.00 42.75 188 GLU A CA 1
ATOM 1428 C C . GLU A 1 188 ? 17.907 6.805 3.538 1.00 42.75 188 GLU A C 1
ATOM 1430 O O . GLU A 1 188 ? 18.589 7.375 4.388 1.00 42.75 188 GLU A O 1
ATOM 1435 N N . LEU A 1 189 ? 17.147 5.746 3.839 1.00 42.03 189 LEU A N 1
ATOM 1436 C CA . LEU A 1 189 ? 17.030 5.207 5.199 1.00 42.03 189 LEU A CA 1
ATOM 1437 C C . LEU A 1 189 ? 18.308 4.485 5.647 1.00 42.03 189 LEU A C 1
ATOM 1439 O O . LEU A 1 189 ? 18.690 4.580 6.811 1.00 42.03 189 LEU A O 1
ATOM 1443 N N . MET A 1 190 ? 18.996 3.790 4.731 1.00 32.59 190 MET A N 1
ATOM 1444 C CA . MET A 1 190 ? 20.283 3.164 5.047 1.00 32.59 190 MET A CA 1
ATOM 1445 C C . MET A 1 190 ? 21.417 4.185 5.144 1.00 32.59 190 MET A C 1
ATOM 1447 O O . MET A 1 190 ? 22.234 4.059 6.048 1.00 32.59 190 MET A O 1
ATOM 1451 N N . LEU A 1 191 ? 21.456 5.214 4.289 1.00 43.81 191 LEU A N 1
ATOM 1452 C CA . LEU A 1 191 ? 22.510 6.237 4.340 1.00 43.81 191 LEU A CA 1
ATOM 1453 C C . LEU A 1 191 ? 22.480 7.045 5.647 1.00 43.81 191 LEU A C 1
ATOM 1455 O O . LEU A 1 191 ? 23.523 7.185 6.279 1.00 43.81 191 LEU A O 1
ATOM 1459 N N . LYS A 1 192 ? 21.294 7.452 6.130 1.00 46.41 192 LYS A N 1
ATOM 1460 C CA . LYS A 1 192 ? 21.162 8.140 7.433 1.00 46.41 192 LYS A CA 1
ATOM 1461 C C . LYS A 1 192 ? 21.716 7.318 8.603 1.00 46.41 192 LYS A C 1
ATOM 1463 O O . LYS A 1 192 ? 22.319 7.875 9.516 1.00 46.41 192 LYS A O 1
ATOM 1468 N N . ASN A 1 193 ? 21.548 5.996 8.561 1.00 44.75 193 ASN A N 1
ATOM 1469 C CA . ASN A 1 193 ? 22.079 5.100 9.588 1.00 44.75 193 ASN A CA 1
ATOM 1470 C C . ASN A 1 193 ? 23.564 4.775 9.370 1.00 44.75 193 ASN A C 1
ATOM 1472 O O . ASN A 1 193 ? 24.289 4.562 10.340 1.00 44.75 193 ASN A O 1
ATOM 1476 N N . MET A 1 194 ? 24.050 4.780 8.129 1.00 37.44 194 MET A N 1
ATOM 1477 C CA . MET A 1 194 ? 25.452 4.503 7.825 1.00 37.44 194 MET A CA 1
ATOM 1478 C C . MET A 1 194 ? 26.366 5.669 8.222 1.00 37.44 194 MET A C 1
ATOM 1480 O O . MET A 1 194 ? 27.429 5.415 8.779 1.00 37.44 194 MET A O 1
ATOM 1484 N N . ASP A 1 195 ? 25.924 6.922 8.082 1.00 46.16 195 ASP A N 1
ATOM 1485 C CA . ASP A 1 195 ? 26.659 8.089 8.599 1.00 46.16 195 ASP A CA 1
ATOM 1486 C C . ASP A 1 195 ? 26.826 8.024 10.129 1.00 46.16 195 ASP A C 1
ATOM 1488 O O . ASP A 1 195 ? 27.902 8.297 10.665 1.00 46.16 195 ASP A O 1
ATOM 1492 N N . SER A 1 196 ? 25.787 7.573 10.843 1.00 40.81 196 SER A N 1
ATOM 1493 C CA . SER A 1 196 ? 25.838 7.388 12.301 1.00 40.81 196 SER A CA 1
ATOM 1494 C C . SER A 1 196 ? 26.700 6.196 12.747 1.00 40.81 196 SER A C 1
ATOM 1496 O O . SER A 1 196 ? 27.290 6.232 13.826 1.00 40.81 196 SER A O 1
ATOM 1498 N N . LEU A 1 197 ? 26.820 5.158 11.910 1.00 36.94 197 LEU A N 1
ATOM 1499 C CA . LEU A 1 197 ? 27.636 3.968 12.174 1.00 36.94 197 LEU A CA 1
ATOM 1500 C C . LEU A 1 197 ? 29.119 4.185 11.828 1.00 36.94 197 LEU A C 1
ATOM 1502 O O . LEU A 1 197 ? 29.984 3.683 12.543 1.00 36.94 197 LEU A O 1
ATOM 1506 N N . ILE A 1 198 ? 29.430 4.967 10.789 1.00 43.09 198 ILE A N 1
ATOM 1507 C CA . ILE A 1 198 ? 30.809 5.317 10.409 1.00 43.09 198 ILE A CA 1
ATOM 1508 C C . ILE A 1 198 ? 31.416 6.304 11.419 1.00 43.09 198 ILE A C 1
ATOM 1510 O O . ILE A 1 198 ? 32.582 6.166 11.784 1.00 43.09 198 ILE A O 1
ATOM 1514 N N . ALA A 1 199 ? 30.626 7.242 11.957 1.00 40.97 199 ALA A N 1
ATOM 1515 C CA . ALA A 1 199 ? 31.099 8.192 12.969 1.00 40.97 199 ALA A CA 1
ATOM 1516 C C . ALA A 1 199 ? 31.538 7.533 14.297 1.00 40.97 199 ALA A C 1
ATOM 1518 O O . ALA A 1 199 ? 32.309 8.129 15.046 1.00 40.97 199 ALA A O 1
ATOM 1519 N N . GLY A 1 200 ? 31.076 6.311 14.589 1.00 39.75 200 GLY A N 1
ATOM 1520 C CA . GLY A 1 200 ? 31.437 5.553 15.794 1.00 39.75 200 GLY A CA 1
ATOM 1521 C C . GLY A 1 200 ? 32.604 4.571 15.630 1.00 39.75 200 GLY A C 1
ATOM 1522 O O . GLY A 1 200 ? 32.999 3.950 16.613 1.00 39.75 200 GLY A O 1
ATOM 1523 N N . TRP A 1 201 ? 33.132 4.395 14.415 1.00 31.06 201 TRP A N 1
ATOM 1524 C CA . TRP A 1 201 ? 34.215 3.448 14.090 1.00 31.06 201 TRP A CA 1
ATOM 1525 C C . TRP A 1 201 ? 35.461 4.146 13.521 1.00 31.06 201 TRP A C 1
ATOM 1527 O O . TRP A 1 201 ? 36.322 3.508 12.917 1.00 31.06 201 TRP A O 1
ATOM 1537 N N . SER A 1 202 ? 35.584 5.455 13.746 1.00 35.44 202 SER A N 1
ATOM 1538 C CA . SER A 1 202 ? 36.850 6.171 13.594 1.00 35.44 202 SER A CA 1
ATOM 1539 C C . SER A 1 202 ? 37.737 5.857 14.801 1.00 35.44 202 SER A C 1
ATOM 1541 O O . SER A 1 202 ? 37.690 6.557 15.812 1.00 35.44 202 SER A O 1
ATOM 1543 N N . ILE A 1 203 ? 38.480 4.752 14.709 1.00 42.38 203 ILE A N 1
ATOM 1544 C CA . ILE A 1 203 ? 39.719 4.551 15.478 1.00 42.38 203 ILE A CA 1
ATOM 1545 C C . ILE A 1 203 ? 40.761 5.547 14.968 1.00 42.38 203 ILE A C 1
ATOM 1547 O O . ILE A 1 203 ? 40.857 5.696 13.728 1.00 42.38 203 ILE A O 1
#

pLDDT: mean 76.12, std 20.66, range [27.45, 96.75]

Radius of gyration: 18.37 Å; chains: 1; bounding box: 58×34×47 Å

Foldseek 3Di:
DDDDDLVLADPVLLVQLCVQLVVADLLLDPLPQLLQVQDPCNVLDPQQGLSVLSVCSNRRNLVCNVPRLNLQAALLPCSSQVRDPSNHRSSSSSLSSLVVDDPVVVVVVVVVVVVCVVDDDDDDWRGLFKDFQFVQFQLPCPLCVPDPQNQWDDDPRGIDGRSSRHSSPCPCCVPPPSSRMDGTDDPPSVVVVVVVVVVVPPD